Protein AF-0000000066072438 (afdb_homodimer)

GO terms:
  GO:0045187 regulation of circadian sleep/wake cycle, sleep (P, IEP)
  GO:0016019 peptidoglycan immune receptor activity (F, TAS)
  GO:0006955 immune response (P, TAS)

Organism: Rattus norvegicus (NCBI:txid10116)

pLDDT: mean 92.29, std 16.55, range [34.31, 98.94]

InterPro domains:
  IPR002502 N-acetylmuramoyl-L-alanine amidase domain [PF01510] (40-168)
  IPR002502 N-acetylmuramoyl-L-alanine amidase domain [SM00644] (30-168)
  IPR002502 N-acetylmuramoyl-L-alanine amidase domain [cd06583] (41-169)
  IPR006619 Peptidoglycan recognition protein family domain, metazoa/bacteria [SM00701] (19-162)
  IPR015510 Peptidoglycan recognition protein [PTHR11022] (17-181)
  IPR017331 Peptidoglycan recognition protein, PGRP-S [PIRSF037945] (17-182)
  IPR036505 N-acetylmuramoyl-L-alanine amidase/PGRP domain superfamily [G3DSA:3.40.80.10] (15-183)
  IPR036505 N-acetylmuramoyl-L-alanine amidase/PGRP domain superfamily [SSF55846] (18-182)

Structure (mmCIF, N/CA/C/O backbone):
data_AF-0000000066072438-model_v1
#
loop_
_entity.id
_entity.type
_entity.pdbx_description
1 polymer 'Peptidoglycan recognition protein 1'
#
loop_
_atom_site.group_PDB
_atom_site.id
_atom_site.type_symbol
_atom_site.label_atom_id
_atom_site.label_alt_id
_atom_site.label_comp_id
_atom_site.label_asym_id
_atom_site.label_entity_id
_atom_site.label_seq_id
_atom_site.pdbx_PDB_ins_code
_atom_site.Cartn_x
_atom_site.Cartn_y
_atom_site.Cartn_z
_atom_site.occupancy
_atom_site.B_iso_or_equiv
_atom_site.auth_seq_id
_atom_site.auth_comp_id
_atom_site.auth_asym_id
_atom_site.auth_atom_id
_atom_site.pdbx_PDB_model_num
ATOM 1 N N . MET A 1 1 ? 43.219 -11.273 34.25 1 35.25 1 MET A N 1
ATOM 2 C CA . MET A 1 1 ? 42.844 -11.383 32.844 1 35.25 1 MET A CA 1
ATOM 3 C C . MET A 1 1 ? 41.406 -10.875 32.625 1 35.25 1 MET A C 1
ATOM 5 O O . MET A 1 1 ? 40.469 -11.438 33.188 1 35.25 1 MET A O 1
ATOM 9 N N . LEU A 1 2 ? 41.25 -9.5 32.438 1 37.31 2 LEU A N 1
ATOM 10 C CA . LEU A 1 2 ? 40.062 -8.688 32.375 1 37.31 2 LEU A CA 1
ATOM 11 C C . LEU A 1 2 ? 39.25 -9.023 31.109 1 37.31 2 LEU A C 1
ATOM 13 O O . LEU A 1 2 ? 39.75 -8.836 29.984 1 37.31 2 LEU A O 1
ATOM 17 N N . PHE A 1 3 ? 38.469 -10.102 31.141 1 41.16 3 PHE A N 1
ATOM 18 C CA . PHE A 1 3 ? 37.594 -10.531 30.047 1 41.16 3 PHE A CA 1
ATOM 19 C C . PHE A 1 3 ? 36.625 -9.422 29.656 1 41.16 3 PHE A C 1
ATOM 21 O O . PHE A 1 3 ? 35.812 -8.977 30.469 1 41.16 3 PHE A O 1
ATOM 28 N N . ALA A 1 4 ? 37.094 -8.477 28.781 1 39.22 4 ALA A N 1
ATOM 29 C CA . ALA A 1 4 ? 36.219 -7.398 28.266 1 39.22 4 ALA A CA 1
ATOM 30 C C . ALA A 1 4 ? 35.031 -7.957 27.5 1 39.22 4 ALA A C 1
ATOM 32 O O . ALA A 1 4 ? 35.188 -8.672 26.516 1 39.22 4 ALA A O 1
ATOM 33 N N . TRP A 1 5 ? 33.969 -8.336 28.156 1 41.28 5 TRP A N 1
ATOM 34 C CA . TRP A 1 5 ? 32.688 -8.68 27.5 1 41.28 5 TRP A CA 1
ATOM 35 C C . TRP A 1 5 ? 32.25 -7.57 26.562 1 41.28 5 TRP A C 1
ATOM 37 O O . TRP A 1 5 ? 32.031 -6.43 26.969 1 41.28 5 TRP A O 1
ATOM 47 N N . ALA A 1 6 ? 32.812 -7.492 25.344 1 44.34 6 ALA A N 1
ATOM 48 C CA . ALA A 1 6 ? 32.312 -6.445 24.469 1 44.34 6 ALA A CA 1
ATOM 49 C C . ALA A 1 6 ? 30.812 -6.574 24.266 1 44.34 6 ALA A C 1
ATOM 51 O O . ALA A 1 6 ? 30.297 -7.676 24.047 1 44.34 6 ALA A O 1
ATOM 52 N N . PRO A 1 7 ? 30.031 -5.578 24.656 1 42.19 7 PRO A N 1
ATOM 53 C CA . PRO A 1 7 ? 28.594 -5.594 24.406 1 42.19 7 PRO A CA 1
ATOM 54 C C . PRO A 1 7 ? 28.25 -5.879 22.953 1 42.19 7 PRO A C 1
ATOM 56 O O . PRO A 1 7 ? 29.047 -5.582 22.062 1 42.19 7 PRO A O 1
ATOM 59 N N . PHE A 1 8 ? 27.75 -7.098 22.656 1 42.25 8 PHE A N 1
ATOM 60 C CA . PHE A 1 8 ? 27.203 -7.348 21.344 1 42.25 8 PHE A CA 1
ATOM 61 C C . PHE A 1 8 ? 26.344 -6.172 20.875 1 42.25 8 PHE A C 1
ATOM 63 O O . PHE A 1 8 ? 25.453 -5.727 21.594 1 42.25 8 PHE A O 1
ATOM 70 N N . PRO A 1 9 ? 26.859 -5.309 20.047 1 38.06 9 PRO A N 1
ATOM 71 C CA . PRO A 1 9 ? 25.938 -4.27 19.562 1 38.06 9 PRO A CA 1
ATOM 72 C C . PRO A 1 9 ? 24.578 -4.82 19.156 1 38.06 9 PRO A C 1
ATOM 74 O O . PRO A 1 9 ? 24.484 -5.906 18.578 1 38.06 9 PRO A O 1
ATOM 77 N N . ALA A 1 10 ? 23.531 -4.625 19.938 1 35.03 10 ALA A N 1
ATOM 78 C CA . ALA A 1 10 ? 22.156 -4.801 19.484 1 35.03 10 ALA A CA 1
ATOM 79 C C . ALA A 1 10 ? 22 -4.367 18.031 1 35.03 10 ALA A C 1
ATOM 81 O O . ALA A 1 10 ? 22.203 -3.193 17.703 1 35.03 10 ALA A O 1
ATOM 82 N N . LEU A 1 11 ? 22.438 -5.117 17.109 1 35.94 11 LEU A N 1
ATOM 83 C CA . LEU A 1 11 ? 21.984 -4.805 15.766 1 35.94 11 LEU A CA 1
ATOM 84 C C . LEU A 1 11 ? 20.516 -4.391 15.758 1 35.94 11 LEU A C 1
ATOM 86 O O . LEU A 1 11 ? 19.625 -5.234 15.875 1 35.94 11 LEU A O 1
ATOM 90 N N . LEU A 1 12 ? 20.141 -3.473 16.516 1 34.44 12 LEU A N 1
ATOM 91 C CA . LEU A 1 12 ? 18.812 -2.912 16.312 1 34.44 12 LEU A CA 1
ATOM 92 C C . LEU A 1 12 ? 18.5 -2.826 14.82 1 34.44 12 LEU A C 1
ATOM 94 O O . LEU A 1 12 ? 19.078 -2.016 14.102 1 34.44 12 LEU A O 1
ATOM 98 N N . GLY A 1 13 ? 18.469 -3.955 14.18 1 37.28 13 GLY A N 1
ATOM 99 C CA . GLY A 1 13 ? 17.953 -3.895 12.812 1 37.28 13 GLY A CA 1
ATOM 100 C C . GLY A 1 13 ? 16.969 -2.766 12.594 1 37.28 13 GLY A C 1
ATOM 101 O O . GLY A 1 13 ? 16.016 -2.619 13.352 1 37.28 13 GLY A O 1
ATOM 102 N N . LEU A 1 14 ? 17.391 -1.622 12.133 1 37.94 14 LEU A N 1
ATOM 103 C CA . LEU A 1 14 ? 16.516 -0.554 11.656 1 37.94 14 LEU A CA 1
ATOM 104 C C . LEU A 1 14 ? 15.266 -1.127 10.992 1 37.94 14 LEU A C 1
ATOM 106 O O . LEU A 1 14 ? 15.32 -1.562 9.836 1 37.94 14 LEU A O 1
ATOM 110 N N . ALA A 1 15 ? 14.609 -2.047 11.508 1 41.66 15 ALA A N 1
ATOM 111 C CA . ALA A 1 15 ? 13.297 -2.379 10.961 1 41.66 15 ALA A CA 1
ATOM 112 C C . ALA A 1 15 ? 12.68 -1.18 10.25 1 41.66 15 ALA A C 1
ATOM 114 O O . ALA A 1 15 ? 12.523 -0.11 10.844 1 41.66 15 ALA A O 1
ATOM 115 N N . ASP A 1 16 ? 13.07 -0.896 8.953 1 53.56 16 ASP A N 1
ATOM 116 C CA . ASP A 1 16 ? 12.438 0.157 8.164 1 53.56 16 ASP A CA 1
ATOM 117 C C . ASP A 1 16 ? 10.93 0.187 8.406 1 53.56 16 ASP A C 1
ATOM 119 O O . ASP A 1 16 ? 10.234 -0.802 8.156 1 53.56 16 ASP A O 1
ATOM 123 N N . SER A 1 17 ? 10.406 1.107 9.281 1 68.12 17 SER A N 1
ATOM 124 C CA . SER A 1 17 ? 9.094 1.504 9.758 1 68.12 17 SER A CA 1
ATOM 125 C C . SER A 1 17 ? 8.102 1.635 8.609 1 68.12 17 SER A C 1
ATOM 127 O O . SER A 1 17 ? 8.5 1.724 7.445 1 68.12 17 SER A O 1
ATOM 129 N N . CYS A 1 18 ? 6.801 1.514 8.562 1 86.19 18 CYS A N 1
ATOM 130 C CA . CYS A 1 18 ? 5.629 1.603 7.699 1 86.19 18 CYS A CA 1
ATOM 131 C C . CYS A 1 18 ? 6.035 1.7 6.234 1 86.19 18 CYS A C 1
ATOM 133 O O . CYS A 1 18 ? 5.738 2.693 5.57 1 86.19 18 CYS A O 1
ATOM 135 N N . CYS A 1 19 ? 6.711 0.613 5.68 1 84.75 19 CYS A N 1
ATOM 136 C CA . CYS A 1 19 ? 7.418 0.596 4.406 1 84.75 19 CYS A CA 1
ATOM 137 C C . CYS A 1 19 ? 6.461 0.837 3.246 1 84.75 19 CYS A C 1
ATOM 139 O O . CYS A 1 19 ? 6.895 1.117 2.127 1 84.75 19 CYS A O 1
ATOM 141 N N . PHE A 1 20 ? 5.168 0.854 3.562 1 89.62 20 PHE A N 1
ATOM 142 C CA . PHE A 1 20 ? 4.203 1.002 2.48 1 89.62 20 PHE A CA 1
ATOM 143 C C . PHE A 1 20 ? 3.922 2.475 2.201 1 89.62 20 PHE A C 1
ATOM 145 O O . PHE A 1 20 ? 3.264 2.811 1.214 1 89.62 20 PHE A O 1
ATOM 152 N N . VAL A 1 21 ? 4.449 3.344 3.027 1 95.69 21 VAL A N 1
ATOM 153 C CA . VAL A 1 21 ? 4.289 4.777 2.818 1 95.69 21 VAL A CA 1
ATOM 154 C C . VAL A 1 21 ? 5.125 5.223 1.621 1 95.69 21 VAL A C 1
ATOM 156 O O . VAL A 1 21 ? 6.297 4.867 1.51 1 95.69 21 VAL A O 1
ATOM 159 N N . VAL A 1 22 ? 4.5 5.934 0.725 1 97.25 22 VAL A N 1
ATOM 160 C CA . VAL A 1 22 ? 5.223 6.477 -0.422 1 97.25 22 VAL A CA 1
ATOM 161 C C . VAL A 1 22 ? 6.188 7.562 0.04 1 97.25 22 VAL A C 1
ATOM 163 O O . VAL A 1 22 ? 5.762 8.602 0.545 1 97.25 22 VAL A O 1
ATOM 166 N N . PRO A 1 23 ? 7.434 7.336 -0.148 1 96.31 23 PRO A N 1
ATOM 167 C CA . PRO A 1 23 ? 8.398 8.32 0.342 1 96.31 23 PRO A CA 1
ATOM 168 C C . PRO A 1 23 ? 8.359 9.625 -0.451 1 96.31 23 PRO A C 1
ATOM 170 O O . PRO A 1 23 ? 7.934 9.641 -1.608 1 96.31 23 PRO A O 1
ATOM 173 N N . ARG A 1 24 ? 8.844 10.656 0.125 1 98.12 24 ARG A N 1
ATOM 174 C CA . ARG A 1 24 ? 8.844 12 -0.441 1 98.12 24 ARG A CA 1
ATOM 175 C C . ARG A 1 24 ? 9.57 12.031 -1.78 1 98.12 24 ARG A C 1
ATOM 177 O O . ARG A 1 24 ? 9.164 12.742 -2.701 1 98.12 24 ARG A O 1
ATOM 184 N N . SER A 1 25 ? 10.641 11.242 -1.88 1 96.94 25 SER A N 1
ATOM 185 C CA . SER A 1 25 ? 11.422 11.211 -3.113 1 96.94 25 SER A CA 1
ATOM 186 C C . SER A 1 25 ? 10.602 10.664 -4.273 1 96.94 25 SER A C 1
ATOM 188 O O . SER A 1 25 ? 10.75 11.109 -5.414 1 96.94 25 SER A O 1
ATOM 190 N N . GLU A 1 26 ? 9.688 9.789 -3.992 1 95.94 26 GLU A N 1
ATOM 191 C CA . GLU A 1 26 ? 8.938 9.109 -5.051 1 95.94 26 GLU A CA 1
ATOM 192 C C . GLU A 1 26 ? 7.828 10.008 -5.598 1 95.94 26 GLU A C 1
ATOM 194 O O . GLU A 1 26 ? 7.461 9.898 -6.77 1 95.94 26 GLU A O 1
ATOM 199 N N . TRP A 1 27 ? 7.281 10.859 -4.766 1 97.94 27 TRP A N 1
ATOM 200 C CA . TRP A 1 27 ? 6.262 11.75 -5.312 1 97.94 27 TRP A CA 1
ATOM 201 C C . TRP A 1 27 ? 6.852 13.125 -5.621 1 97.94 27 TRP A C 1
ATOM 203 O O . TRP A 1 27 ? 6.113 14.07 -5.914 1 97.94 27 TRP A O 1
ATOM 213 N N . LYS A 1 28 ? 8.211 13.156 -5.531 1 98.06 28 LYS A N 1
ATOM 214 C CA . LYS A 1 28 ? 8.977 14.32 -5.965 1 98.06 28 LYS A CA 1
ATOM 215 C C . LYS A 1 28 ? 8.617 15.547 -5.141 1 98.06 28 LYS A C 1
ATOM 217 O O . LYS A 1 28 ? 8.398 16.625 -5.691 1 98.06 28 LYS A O 1
ATOM 222 N N . ALA A 1 29 ? 8.531 15.344 -3.902 1 98.75 29 ALA A N 1
ATOM 223 C CA . ALA A 1 29 ? 8.289 16.453 -2.986 1 98.75 29 ALA A CA 1
ATOM 224 C C . ALA A 1 29 ? 9.438 17.453 -3.031 1 98.75 29 ALA A C 1
ATOM 226 O O . ALA A 1 29 ? 10.594 17.078 -3.229 1 98.75 29 ALA A O 1
ATOM 227 N N . LEU A 1 30 ? 9.109 18.75 -2.809 1 98.44 30 LEU A N 1
ATOM 228 C CA . LEU A 1 30 ? 10.133 19.75 -2.561 1 98.44 30 LEU A CA 1
ATOM 229 C C . LEU A 1 30 ? 10.836 19.5 -1.23 1 98.44 30 LEU A C 1
ATOM 231 O O . LEU A 1 30 ? 10.242 18.938 -0.307 1 98.44 30 LEU A O 1
ATOM 235 N N . PRO A 1 31 ? 12.109 19.891 -1.166 1 97.88 31 PRO A N 1
ATOM 236 C CA . PRO A 1 31 ? 12.773 19.766 0.131 1 97.88 31 PRO A CA 1
ATOM 237 C C . PRO A 1 31 ? 12.047 20.516 1.245 1 97.88 31 PRO A C 1
ATOM 239 O O . PRO A 1 31 ? 11.539 21.609 1.023 1 97.88 31 PRO A O 1
ATOM 242 N N . SER A 1 32 ? 12.039 19.875 2.357 1 98.38 32 SER A N 1
ATOM 243 C CA . SER A 1 32 ? 11.383 20.5 3.51 1 98.38 32 SER A CA 1
ATOM 244 C C . SER A 1 32 ? 12.305 21.5 4.191 1 98.38 32 SER A C 1
ATOM 246 O O . SER A 1 32 ? 13.508 21.297 4.285 1 98.38 32 SER A O 1
ATOM 248 N N . GLU A 1 33 ? 11.703 22.531 4.754 1 98.12 33 GLU A N 1
ATOM 249 C CA . GLU A 1 33 ? 12.422 23.5 5.574 1 98.12 33 GLU A CA 1
ATOM 250 C C . GLU A 1 33 ? 11.984 23.422 7.035 1 98.12 33 GLU A C 1
ATOM 252 O O . GLU A 1 33 ? 12.359 24.266 7.848 1 98.12 33 GLU A O 1
ATOM 257 N N . CYS A 1 34 ? 11.141 22.453 7.262 1 98.06 34 CYS A N 1
ATOM 258 C CA . CYS A 1 34 ? 10.656 22.266 8.625 1 98.06 34 CYS A CA 1
ATOM 259 C C . CYS A 1 34 ? 11.688 21.516 9.461 1 98.06 34 CYS A C 1
ATOM 261 O O . CYS A 1 34 ? 12.32 20.562 8.984 1 98.06 34 CYS A O 1
ATOM 263 N N . SER A 1 35 ? 11.828 21.906 10.773 1 96.38 35 SER A N 1
ATOM 264 C CA . SER A 1 35 ? 12.875 21.266 11.57 1 96.38 35 SER A CA 1
ATOM 265 C C . SER A 1 35 ? 12.375 20.953 12.977 1 96.38 35 SER A C 1
ATOM 267 O O . SER A 1 35 ? 13.039 20.234 13.734 1 96.38 35 SER A O 1
ATOM 269 N N . LYS A 1 36 ? 11.242 21.469 13.336 1 97.56 36 LYS A N 1
ATOM 270 C CA . LYS A 1 36 ? 10.773 21.219 14.695 1 97.56 36 LYS A CA 1
ATOM 271 C C . LYS A 1 36 ? 10.328 19.766 14.875 1 97.56 36 LYS A C 1
ATOM 273 O O . LYS A 1 36 ? 9.477 19.281 14.133 1 97.56 36 LYS A O 1
ATOM 278 N N . GLY A 1 37 ? 10.867 19.094 15.82 1 97.69 37 GLY A N 1
ATOM 279 C CA . GLY A 1 37 ? 10.578 17.688 16.047 1 97.69 37 GLY A CA 1
ATOM 280 C C . GLY A 1 37 ? 9.242 17.469 16.734 1 97.69 37 GLY A C 1
ATOM 281 O O . GLY A 1 37 ? 8.656 18.391 17.297 1 97.69 37 GLY A O 1
ATOM 282 N N . LEU A 1 38 ? 8.773 16.297 16.625 1 97.56 38 LEU A N 1
ATOM 283 C CA . LEU A 1 38 ? 7.605 15.781 17.328 1 97.56 38 LEU A CA 1
ATOM 284 C C . LEU A 1 38 ? 7.996 14.664 18.297 1 97.56 38 LEU A C 1
ATOM 286 O O . LEU A 1 38 ? 8.578 13.664 17.891 1 97.56 38 LEU A O 1
ATOM 290 N N . LYS A 1 39 ? 7.77 14.875 19.562 1 95.69 39 LYS A N 1
ATOM 291 C CA . LYS A 1 39 ? 8.117 13.852 20.547 1 95.69 39 LYS A CA 1
ATOM 292 C C . LYS A 1 39 ? 7.199 12.641 20.422 1 95.69 39 LYS A C 1
ATOM 294 O O . LYS A 1 39 ? 5.977 12.781 20.391 1 95.69 39 LYS A O 1
ATOM 299 N N . LYS A 1 40 ? 7.68 11.477 20.391 1 94.19 40 LYS A N 1
ATOM 300 C CA . LYS A 1 40 ? 6.941 10.227 20.25 1 94.19 40 LYS A CA 1
ATOM 301 C C . LYS A 1 40 ? 7.062 9.367 21.5 1 94.19 40 LYS A C 1
ATOM 303 O O . LYS A 1 40 ? 8.039 9.469 22.25 1 94.19 40 LYS A O 1
ATOM 308 N N . PRO A 1 41 ? 6.18 8.523 21.75 1 97.56 41 PRO A N 1
ATOM 309 C CA . PRO A 1 41 ? 4.969 8.312 20.953 1 97.56 41 PRO A CA 1
ATOM 310 C C . PRO A 1 41 ? 3.898 9.367 21.219 1 97.56 41 PRO A C 1
ATOM 312 O O . PRO A 1 41 ? 3.744 9.82 22.359 1 97.56 41 PRO A O 1
ATOM 315 N N . VAL A 1 42 ? 3.156 9.711 20.203 1 97.81 42 VAL A N 1
ATOM 316 C CA . VAL A 1 42 ? 2.094 10.695 20.375 1 97.81 42 VAL A CA 1
ATOM 317 C C . VAL A 1 42 ? 0.786 9.984 20.719 1 97.81 42 VAL A C 1
ATOM 319 O O . VAL A 1 42 ? 0.619 8.797 20.422 1 97.81 42 VAL A O 1
ATOM 322 N N . ARG A 1 43 ? -0.122 10.734 21.219 1 97.31 43 ARG A N 1
ATOM 323 C CA . ARG A 1 43 ? -1.391 10.172 21.656 1 97.31 43 ARG A CA 1
ATOM 324 C C . ARG A 1 43 ? -2.502 10.453 20.656 1 97.31 43 ARG A C 1
ATOM 326 O O . ARG A 1 43 ? -3.471 9.703 20.562 1 97.31 43 ARG A O 1
ATOM 333 N N . TYR A 1 44 ? -2.373 11.477 19.906 1 98.62 44 TYR A N 1
ATOM 334 C CA . TYR A 1 44 ? -3.518 11.93 19.125 1 98.62 44 TYR A CA 1
ATOM 335 C C . TYR A 1 44 ? -3.211 11.875 17.641 1 98.62 44 TYR A C 1
ATOM 337 O O . TYR A 1 44 ? -2.08 12.133 17.219 1 98.62 44 TYR A O 1
ATOM 345 N N . VAL A 1 45 ? -4.195 11.531 16.906 1 98.88 45 VAL A N 1
ATOM 346 C CA . VAL A 1 45 ? -4.227 11.617 15.453 1 98.88 45 VAL A CA 1
ATOM 347 C C . VAL A 1 45 ? -5.387 12.508 15.016 1 98.88 45 VAL A C 1
ATOM 349 O O . VAL A 1 45 ? -6.527 12.312 15.445 1 98.88 45 VAL A O 1
ATOM 352 N N . VAL A 1 46 ? -5.098 13.477 14.234 1 98.88 46 VAL A N 1
ATOM 353 C CA . VAL A 1 46 ? -6.152 14.344 13.727 1 98.88 46 VAL A CA 1
ATOM 354 C C . VAL A 1 46 ? -6.367 14.078 12.234 1 98.88 46 VAL A C 1
ATOM 356 O O . VAL A 1 46 ? -5.438 14.195 11.438 1 98.88 46 VAL A O 1
ATOM 359 N N . ILE A 1 47 ? -7.586 13.688 11.906 1 98.94 47 ILE A N 1
ATOM 360 C CA . ILE A 1 47 ? -7.965 13.391 10.523 1 98.94 47 ILE A CA 1
ATOM 361 C C . ILE A 1 47 ? -8.609 14.625 9.891 1 98.94 47 ILE A C 1
ATOM 363 O O . ILE A 1 47 ? -9.547 15.195 10.453 1 98.94 47 ILE A O 1
ATOM 367 N N . SER A 1 48 ? -8.148 15.055 8.75 1 98.88 48 SER A N 1
ATOM 368 C CA . SER A 1 48 ? -8.688 16.172 7.992 1 98.88 48 SER A CA 1
ATOM 369 C C . SER A 1 48 ? -8.859 15.812 6.52 1 98.88 48 SER A C 1
ATOM 371 O O . SER A 1 48 ? -8.602 14.672 6.121 1 98.88 48 SER A O 1
ATOM 373 N N . HIS A 1 49 ? -9.477 16.703 5.719 1 98.88 49 HIS A N 1
ATOM 374 C CA . HIS A 1 49 ? -9.445 16.641 4.262 1 98.88 49 HIS A CA 1
ATOM 375 C C . HIS A 1 49 ? -8.906 17.922 3.666 1 98.88 49 HIS A C 1
ATOM 377 O O . HIS A 1 49 ? -8.906 18.969 4.324 1 98.88 49 HIS A O 1
ATOM 383 N N . THR A 1 50 ? -8.414 17.891 2.498 1 98.38 50 THR A N 1
ATOM 384 C CA . THR A 1 50 ? -7.832 19.078 1.878 1 98.38 50 THR A CA 1
ATOM 385 C C . THR A 1 50 ? -8.922 19.984 1.325 1 98.38 50 THR A C 1
ATOM 387 O O . THR A 1 50 ? -8.664 21.141 0.994 1 98.38 50 THR A O 1
ATOM 390 N N . ALA A 1 51 ? -10.102 19.422 1.174 1 96.94 51 ALA A N 1
ATOM 391 C CA . ALA A 1 51 ? -11.25 20.141 0.64 1 96.94 51 ALA A CA 1
ATOM 392 C C . ALA A 1 51 ? -10.984 20.625 -0.784 1 96.94 51 ALA A C 1
ATOM 394 O O . ALA A 1 51 ? -11.469 21.688 -1.188 1 96.94 51 ALA A O 1
ATOM 395 N N . GLY A 1 52 ? -10.102 20 -1.509 1 95.56 52 GLY A N 1
ATOM 396 C CA . GLY A 1 52 ? -9.797 20.219 -2.914 1 95.56 52 GLY A CA 1
ATOM 397 C C . GLY A 1 52 ? -10.086 19.016 -3.785 1 95.56 52 GLY A C 1
ATOM 398 O O . GLY A 1 52 ? -10.992 18.234 -3.49 1 95.56 52 GLY A O 1
ATOM 399 N N . SER A 1 53 ? -9.359 18.906 -4.879 1 96.19 53 SER A N 1
ATOM 400 C CA . SER A 1 53 ? -9.539 17.797 -5.809 1 96.19 53 SER A CA 1
ATOM 401 C C . SER A 1 53 ? -9.109 16.484 -5.184 1 96.19 53 SER A C 1
ATOM 403 O O . SER A 1 53 ? -8.109 16.422 -4.465 1 96.19 53 SER A O 1
ATOM 405 N N . PHE A 1 54 ? -9.938 15.469 -5.465 1 97.38 54 PHE A N 1
ATOM 406 C CA . PHE A 1 54 ? -9.477 14.133 -5.113 1 97.38 54 PHE A CA 1
ATOM 407 C C . PHE A 1 54 ? -8.602 13.555 -6.215 1 97.38 54 PHE A C 1
ATOM 409 O O . PHE A 1 54 ? -8.445 14.164 -7.277 1 97.38 54 PHE A O 1
ATOM 416 N N . CYS A 1 55 ? -7.941 12.5 -5.934 1 98.62 55 CYS A N 1
ATOM 417 C CA . CYS A 1 55 ? -7.109 11.75 -6.863 1 98.62 55 CYS A CA 1
ATOM 418 C C . CYS A 1 55 ? -7.363 10.25 -6.727 1 98.62 55 CYS A C 1
ATOM 420 O O . CYS A 1 55 ? -7.703 9.773 -5.645 1 98.62 55 CYS A O 1
ATOM 422 N N . SER A 1 56 ? -7.207 9.531 -7.848 1 97.94 56 SER A N 1
ATOM 423 C CA . SER A 1 56 ? -7.664 8.141 -7.789 1 97.94 56 SER A CA 1
ATOM 424 C C . SER A 1 56 ? -6.652 7.199 -8.438 1 97.94 56 SER A C 1
ATOM 426 O O . SER A 1 56 ? -6.938 6.02 -8.641 1 97.94 56 SER A O 1
ATOM 428 N N . SER A 1 57 ? -5.504 7.688 -8.836 1 98.31 57 SER A N 1
ATOM 429 C CA . SER A 1 57 ? -4.375 6.906 -9.328 1 98.31 57 SER A CA 1
ATOM 430 C C . SER A 1 57 ? -3.059 7.406 -8.75 1 98.31 57 SER A C 1
ATOM 432 O O . SER A 1 57 ? -2.945 8.578 -8.367 1 98.31 57 SER A O 1
ATOM 434 N N . PRO A 1 58 ? -2.076 6.523 -8.75 1 98.38 58 PRO A N 1
ATOM 435 C CA . PRO A 1 58 ? -0.8 6.988 -8.195 1 98.38 58 PRO A CA 1
ATOM 436 C C . PRO A 1 58 ? -0.28 8.242 -8.898 1 98.38 58 PRO A C 1
ATOM 438 O O . PRO A 1 58 ? 0.146 9.195 -8.242 1 98.38 58 PRO A O 1
ATOM 441 N N . ASP A 1 59 ? -0.374 8.281 -10.203 1 98 59 ASP A N 1
ATOM 442 C CA . ASP A 1 59 ? 0.106 9.453 -10.93 1 98 59 ASP A CA 1
ATOM 443 C C . ASP A 1 59 ? -0.664 10.711 -10.516 1 98 59 ASP A C 1
ATOM 445 O O . ASP A 1 59 ? -0.064 11.75 -10.234 1 98 59 ASP A O 1
ATOM 449 N N . SER A 1 60 ? -1.995 10.633 -10.461 1 98.62 60 SER A N 1
ATOM 450 C CA . SER A 1 60 ? -2.799 11.805 -10.125 1 98.62 60 SER A CA 1
ATOM 451 C C . SER A 1 60 ? -2.623 12.195 -8.656 1 98.62 60 SER A C 1
ATOM 453 O O . SER A 1 60 ? -2.662 13.375 -8.312 1 98.62 60 SER A O 1
ATOM 455 N N . CYS A 1 61 ? -2.398 11.211 -7.82 1 98.81 61 CYS A N 1
ATOM 456 C CA . CYS A 1 61 ? -2.279 11.5 -6.395 1 98.81 61 CYS A CA 1
ATOM 457 C C . CYS A 1 61 ? -0.909 12.078 -6.07 1 98.81 61 CYS A C 1
ATOM 459 O O . CYS A 1 61 ? -0.786 12.945 -5.199 1 98.81 61 CYS A O 1
ATOM 461 N N . GLU A 1 62 ? 0.111 11.57 -6.742 1 98.69 62 GLU A N 1
ATOM 462 C CA . GLU A 1 62 ? 1.417 12.211 -6.613 1 98.69 62 GLU A CA 1
ATOM 463 C C . GLU A 1 62 ? 1.358 13.68 -7.035 1 98.69 62 GLU A C 1
ATOM 465 O O . GLU A 1 62 ? 1.901 14.547 -6.352 1 98.69 62 GLU A O 1
ATOM 470 N N . GLN A 1 63 ? 0.721 13.914 -8.125 1 98.69 63 GLN A N 1
ATOM 471 C CA . GLN A 1 63 ? 0.558 15.289 -8.594 1 98.69 63 GLN A CA 1
ATOM 472 C C . GLN A 1 63 ? -0.223 16.125 -7.582 1 98.69 63 GLN A C 1
ATOM 474 O O . GLN A 1 63 ? 0.122 17.281 -7.324 1 98.69 63 GLN A O 1
ATOM 479 N N . GLN A 1 64 ? -1.272 15.539 -7.043 1 98.81 64 GLN A N 1
ATOM 480 C CA . GLN A 1 64 ? -2.082 16.281 -6.078 1 98.81 64 GLN A CA 1
ATOM 481 C C . GLN A 1 64 ? -1.281 16.594 -4.82 1 98.81 64 GLN A C 1
ATOM 483 O O . GLN A 1 64 ? -1.411 17.688 -4.254 1 98.81 64 GLN A O 1
ATOM 488 N N . ALA A 1 65 ? -0.493 15.664 -4.344 1 98.81 65 ALA A N 1
ATOM 489 C CA . ALA A 1 65 ? 0.387 15.922 -3.207 1 98.81 65 ALA A CA 1
ATOM 490 C C . ALA A 1 65 ? 1.336 17.078 -3.498 1 98.81 65 ALA A C 1
ATOM 492 O O . ALA A 1 65 ? 1.528 17.953 -2.654 1 98.81 65 ALA A O 1
ATOM 493 N N . ARG A 1 66 ? 1.872 17.109 -4.707 1 98.75 66 ARG A N 1
ATOM 494 C CA . ARG A 1 66 ? 2.738 18.203 -5.113 1 98.75 66 ARG A CA 1
ATOM 495 C C . ARG A 1 66 ? 1.975 19.531 -5.137 1 98.75 66 ARG A C 1
ATOM 497 O O . ARG A 1 66 ? 2.498 20.562 -4.723 1 98.75 66 ARG A O 1
ATOM 504 N N . ASN A 1 67 ? 0.752 19.469 -5.652 1 98.69 67 ASN A N 1
ATOM 505 C CA . ASN A 1 67 ? -0.072 20.672 -5.691 1 98.69 67 ASN A CA 1
ATOM 506 C C . ASN A 1 67 ? -0.306 21.234 -4.293 1 98.69 67 ASN A C 1
ATOM 508 O O . ASN A 1 67 ? -0.198 22.438 -4.082 1 98.69 67 ASN A O 1
ATOM 512 N N . VAL A 1 68 ? -0.63 20.391 -3.367 1 98.56 68 VAL A N 1
ATOM 513 C CA . VAL A 1 68 ? -0.881 20.797 -1.991 1 98.56 68 VAL A CA 1
ATOM 514 C C . VAL A 1 68 ? 0.381 21.422 -1.401 1 98.56 68 VAL A C 1
ATOM 516 O O . VAL A 1 68 ? 0.326 22.5 -0.801 1 98.56 68 VAL A O 1
ATOM 519 N N . GLN A 1 69 ? 1.518 20.766 -1.581 1 98.69 69 GLN A N 1
ATOM 520 C CA . GLN A 1 69 ? 2.777 21.281 -1.048 1 98.69 69 GLN A CA 1
ATOM 521 C C . GLN A 1 69 ? 3.127 22.641 -1.655 1 98.69 69 GLN A C 1
ATOM 523 O O . GLN A 1 69 ? 3.48 23.578 -0.935 1 98.69 69 GLN A O 1
ATOM 528 N N . LEU A 1 70 ? 3.041 22.688 -2.949 1 98.31 70 LEU A N 1
ATOM 529 C CA . LEU A 1 70 ? 3.389 23.906 -3.654 1 98.31 70 LEU A CA 1
ATOM 530 C C . LEU A 1 70 ? 2.535 25.078 -3.17 1 98.31 70 LEU A C 1
ATOM 532 O O . LEU A 1 70 ? 3.051 26.172 -2.916 1 98.31 70 LEU A O 1
ATOM 536 N N . TYR A 1 71 ? 1.285 24.906 -3.051 1 98.25 71 TYR A N 1
ATOM 537 C CA . TYR A 1 71 ? 0.385 25.938 -2.574 1 98.25 71 TYR A CA 1
ATOM 538 C C . TYR A 1 71 ? 0.767 26.391 -1.171 1 98.25 71 TYR A C 1
ATOM 540 O O . TYR A 1 71 ? 0.884 27.594 -0.907 1 98.25 71 TYR A O 1
ATOM 548 N N . GLN A 1 72 ? 1.035 25.453 -0.282 1 98.12 72 GLN A N 1
ATOM 549 C CA . GLN A 1 72 ? 1.295 25.781 1.118 1 98.12 72 GLN A CA 1
ATOM 550 C C . GLN A 1 72 ? 2.672 26.406 1.293 1 98.12 72 GLN A C 1
ATOM 552 O O . GLN A 1 72 ? 2.848 27.312 2.119 1 98.12 72 GLN A O 1
ATOM 557 N N . MET A 1 73 ? 3.641 25.984 0.486 1 98.31 73 MET A N 1
ATOM 558 C CA . MET A 1 73 ? 4.984 26.547 0.605 1 98.31 73 MET A CA 1
ATOM 559 C C . MET A 1 73 ? 5.094 27.875 -0.156 1 98.31 73 MET A C 1
ATOM 561 O O . MET A 1 73 ? 5.543 28.875 0.396 1 98.31 73 MET A O 1
ATOM 565 N N . LYS A 1 74 ? 4.617 27.906 -1.37 1 97.75 74 LYS A N 1
ATOM 566 C CA . LYS A 1 74 ? 4.883 29.031 -2.252 1 97.75 74 LYS A CA 1
ATOM 567 C C . LYS A 1 74 ? 3.811 30.109 -2.1 1 97.75 74 LYS A C 1
ATOM 569 O O . LYS A 1 74 ? 4.102 31.312 -2.203 1 97.75 74 LYS A O 1
ATOM 574 N N . GLN A 1 75 ? 2.615 29.703 -1.857 1 97.31 75 GLN A N 1
ATOM 575 C CA . GLN A 1 75 ? 1.549 30.703 -1.745 1 97.31 75 GLN A CA 1
ATOM 576 C C . GLN A 1 75 ? 1.346 31.125 -0.294 1 97.31 75 GLN A C 1
ATOM 578 O O . GLN A 1 75 ? 1.129 32.312 -0.012 1 97.31 75 GLN A O 1
ATOM 583 N N . LEU A 1 76 ? 1.456 30.203 0.651 1 97.12 76 LEU A N 1
ATOM 584 C CA . LEU A 1 76 ? 1.18 30.516 2.045 1 97.12 76 LEU A CA 1
ATOM 585 C C . LEU A 1 76 ? 2.473 30.781 2.811 1 97.12 76 LEU A C 1
ATOM 587 O O . LEU A 1 76 ? 2.443 31.25 3.949 1 97.12 76 LEU A O 1
ATOM 591 N N . GLY A 1 77 ? 3.619 30.375 2.238 1 97.5 77 GLY A N 1
ATOM 592 C CA . GLY A 1 77 ? 4.91 30.641 2.854 1 97.5 77 GLY A CA 1
ATOM 593 C C . GLY A 1 77 ? 5.254 29.672 3.969 1 97.5 77 GLY A C 1
ATOM 594 O O . GLY A 1 77 ? 6.059 29.984 4.848 1 97.5 77 GLY A O 1
ATOM 595 N N . TRP A 1 78 ? 4.609 28.531 4.012 1 97.75 78 TRP A N 1
ATOM 596 C CA . TRP A 1 78 ? 4.895 27.531 5.039 1 97.75 78 TRP A CA 1
ATOM 597 C C . TRP A 1 78 ? 6.188 26.781 4.727 1 97.75 78 TRP A C 1
ATOM 599 O O . TRP A 1 78 ? 6.688 26.828 3.6 1 97.75 78 TRP A O 1
ATOM 609 N N . CYS A 1 79 ? 6.77 26.156 5.699 1 98.31 79 CYS A N 1
ATOM 610 C CA . CYS A 1 79 ? 8.078 25.531 5.547 1 98.31 79 CYS A CA 1
ATOM 611 C C . CYS A 1 79 ? 7.957 24.203 4.801 1 98.31 79 CYS A C 1
ATOM 613 O O . CYS A 1 79 ? 8.961 23.641 4.371 1 98.31 79 CYS A O 1
ATOM 615 N N . ASP A 1 80 ? 6.699 23.672 4.625 1 98.69 80 ASP A N 1
ATOM 616 C CA . ASP A 1 80 ? 6.398 22.438 3.893 1 98.69 80 ASP A CA 1
ATOM 617 C C . ASP A 1 80 ? 4.898 22.156 3.879 1 98.69 80 ASP A C 1
ATOM 619 O O . ASP A 1 80 ? 4.105 22.984 4.359 1 98.69 80 ASP A O 1
ATOM 623 N N . VAL A 1 81 ? 4.512 21.062 3.264 1 98.69 81 VAL A N 1
ATOM 624 C CA . VAL A 1 81 ? 3.143 20.578 3.441 1 98.69 81 VAL A CA 1
ATOM 625 C C . VAL A 1 81 ? 2.83 20.453 4.93 1 98.69 81 VAL A C 1
ATOM 627 O O . VAL A 1 81 ? 3.68 20.031 5.719 1 98.69 81 VAL A O 1
ATOM 630 N N . ALA A 1 82 ? 1.676 20.797 5.324 1 98.56 82 ALA A N 1
ATOM 631 C CA . ALA A 1 82 ? 1.331 21 6.73 1 98.56 82 ALA A CA 1
ATOM 632 C C . ALA A 1 82 ? 1.091 19.656 7.426 1 98.56 82 ALA A C 1
ATOM 634 O O . ALA A 1 82 ? 1.109 19.578 8.656 1 98.56 82 ALA A O 1
ATOM 635 N N . TYR A 1 83 ? 0.869 18.641 6.699 1 98.81 83 TYR A N 1
ATOM 636 C CA . TYR A 1 83 ? 0.393 17.359 7.234 1 98.81 83 TYR A CA 1
ATOM 637 C C . TYR A 1 83 ? 1.543 16.375 7.398 1 98.81 83 TYR A C 1
ATOM 639 O O . TYR A 1 83 ? 2.545 16.453 6.688 1 98.81 83 TYR A O 1
ATOM 647 N N . ASN A 1 84 ? 1.401 15.523 8.281 1 98.81 84 ASN A N 1
ATOM 648 C CA . ASN A 1 84 ? 2.357 14.438 8.438 1 98.81 84 ASN A CA 1
ATOM 649 C C . ASN A 1 84 ? 2.207 13.398 7.332 1 98.81 84 ASN A C 1
ATOM 651 O O . ASN A 1 84 ? 3.203 12.883 6.816 1 98.81 84 ASN A O 1
ATOM 655 N N . PHE A 1 85 ? 0.963 13.125 7.008 1 98.88 85 PHE A N 1
ATOM 656 C CA . PHE A 1 85 ? 0.675 12.164 5.949 1 98.88 85 PHE A CA 1
ATOM 657 C C . PHE A 1 85 ? -0.525 12.609 5.121 1 98.88 85 PHE A C 1
ATOM 659 O O . PHE A 1 85 ? -1.438 13.25 5.645 1 98.88 85 PHE A O 1
ATOM 666 N N . LEU A 1 86 ? -0.493 12.266 3.84 1 98.94 86 LEU A N 1
ATOM 667 C CA . LEU A 1 86 ? -1.591 12.508 2.908 1 98.94 86 LEU A CA 1
ATOM 668 C C . LEU A 1 86 ? -2.117 11.188 2.342 1 98.94 86 LEU A C 1
ATOM 670 O O . LEU A 1 86 ? -1.335 10.305 1.996 1 98.94 86 LEU A O 1
ATOM 674 N N . ILE A 1 87 ? -3.408 11.102 2.293 1 98.88 87 ILE A N 1
ATOM 675 C CA . ILE A 1 87 ? -4.035 9.883 1.798 1 98.88 87 ILE A CA 1
ATOM 676 C C . ILE A 1 87 ? -4.754 10.164 0.482 1 98.88 87 ILE A C 1
ATOM 678 O O . ILE A 1 87 ? -5.562 11.094 0.399 1 98.88 87 ILE A O 1
ATOM 682 N N . GLY A 1 88 ? -4.453 9.359 -0.532 1 98.75 88 GLY A N 1
ATOM 683 C CA . GLY A 1 88 ? -5.168 9.43 -1.797 1 98.75 88 GLY A CA 1
ATOM 684 C C . GLY A 1 88 ? -6.203 8.328 -1.958 1 98.75 88 GLY A C 1
ATOM 685 O O . GLY A 1 88 ? -6.133 7.297 -1.289 1 98.75 88 GLY A O 1
ATOM 686 N N . GLU A 1 89 ? -7.125 8.57 -2.896 1 98.5 89 GLU A N 1
ATOM 687 C CA . GLU A 1 89 ? -8.109 7.531 -3.166 1 98.5 89 GLU A CA 1
ATOM 688 C C . GLU A 1 89 ? -7.523 6.43 -4.043 1 98.5 89 GLU A C 1
ATOM 690 O O . GLU A 1 89 ? -8.203 5.445 -4.352 1 98.5 89 GLU A O 1
ATOM 695 N N . ASP A 1 90 ? -6.285 6.586 -4.406 1 98.38 90 ASP A N 1
ATOM 696 C CA . ASP A 1 90 ? -5.559 5.469 -4.996 1 98.38 90 ASP A CA 1
ATOM 697 C C . ASP A 1 90 ? -5.199 4.426 -3.941 1 98.38 90 ASP A C 1
ATOM 699 O O . ASP A 1 90 ? -4.711 3.342 -4.27 1 98.38 90 ASP A O 1
ATOM 703 N N . GLY A 1 91 ? -5.398 4.746 -2.707 1 97.88 91 GLY A N 1
ATOM 704 C CA . GLY A 1 91 ? -5.176 3.793 -1.634 1 97.88 91 GLY A CA 1
ATOM 705 C C . GLY A 1 91 ? -3.768 3.844 -1.071 1 97.88 91 GLY A C 1
ATOM 706 O O . GLY A 1 91 ? -3.352 2.943 -0.338 1 97.88 91 GLY A O 1
ATOM 707 N N . HIS A 1 92 ? -3.01 4.883 -1.419 1 98.44 92 HIS A N 1
ATOM 708 C CA . HIS A 1 92 ? -1.655 5.023 -0.896 1 98.44 92 HIS A CA 1
ATOM 709 C C . HIS A 1 92 ? -1.585 6.125 0.156 1 98.44 92 HIS A C 1
ATOM 711 O O . HIS A 1 92 ? -2.457 6.996 0.21 1 98.44 92 HIS A O 1
ATOM 717 N N . VAL A 1 93 ? -0.625 6.02 1.004 1 98.5 93 VAL A N 1
ATOM 718 C CA . VAL A 1 93 ? -0.235 7.047 1.965 1 98.5 93 VAL A CA 1
ATOM 719 C C . VAL A 1 93 ? 1.006 7.781 1.461 1 98.5 93 VAL A C 1
ATOM 721 O O . VAL A 1 93 ? 2.023 7.156 1.155 1 98.5 93 VAL A O 1
ATOM 724 N N . TYR A 1 94 ? 0.941 9.039 1.397 1 98.75 94 TYR A N 1
ATOM 725 C CA . TYR A 1 94 ? 2.068 9.867 0.975 1 98.75 94 TYR A CA 1
ATOM 726 C C . TYR A 1 94 ? 2.701 10.578 2.166 1 98.75 94 TYR A C 1
ATOM 728 O O . TYR A 1 94 ? 2.004 11.234 2.945 1 98.75 94 TYR A O 1
ATOM 736 N N . GLU A 1 95 ? 3.979 10.469 2.242 1 98.56 95 GLU A N 1
ATOM 737 C CA . GLU A 1 95 ? 4.684 11.07 3.369 1 98.56 95 GLU A CA 1
ATOM 738 C C . GLU A 1 95 ? 4.766 12.586 3.227 1 98.56 95 GLU A C 1
ATOM 740 O O . GLU A 1 95 ? 5.273 13.094 2.227 1 98.56 95 GLU A O 1
ATOM 745 N N . GLY A 1 96 ? 4.223 13.25 4.148 1 98.75 96 GLY A N 1
ATOM 746 C CA . GLY A 1 96 ? 4.469 14.68 4.301 1 98.75 96 GLY A CA 1
ATOM 747 C C . GLY A 1 96 ? 5.652 14.984 5.203 1 98.75 96 GLY A C 1
ATOM 748 O O . GLY A 1 96 ? 6.801 14.766 4.824 1 98.75 96 GLY A O 1
ATOM 749 N N . ARG A 1 97 ? 5.273 15.375 6.457 1 98.75 97 ARG A N 1
ATOM 750 C CA . ARG A 1 97 ? 6.332 15.672 7.418 1 98.75 97 ARG A CA 1
ATOM 751 C C . ARG A 1 97 ? 6.734 14.422 8.195 1 98.75 97 ARG A C 1
ATOM 753 O O . ARG A 1 97 ? 7.66 14.461 9.008 1 98.75 97 ARG A O 1
ATOM 760 N N . GLY A 1 98 ? 6.039 13.344 7.984 1 97.81 98 GLY A N 1
ATOM 761 C CA . GLY A 1 98 ? 6.41 12.055 8.547 1 97.81 98 GLY A CA 1
ATOM 762 C C . GLY A 1 98 ? 6.105 11.945 10.031 1 97.81 98 GLY A C 1
ATOM 763 O O . GLY A 1 98 ? 5.234 12.648 10.547 1 97.81 98 GLY A O 1
ATOM 764 N N . TRP A 1 99 ? 6.762 11.055 10.695 1 97.75 99 TRP A N 1
ATOM 765 C CA . TRP A 1 99 ? 6.43 10.664 12.07 1 97.75 99 TRP A CA 1
ATOM 766 C C . TRP A 1 99 ? 7.133 11.57 13.07 1 97.75 99 TRP A C 1
ATOM 768 O O . TRP A 1 99 ? 6.734 11.641 14.234 1 97.75 99 TRP A O 1
ATOM 778 N N . THR A 1 100 ? 8.195 12.242 12.609 1 97.19 100 THR A N 1
ATOM 779 C CA . THR A 1 100 ? 9.094 12.781 13.625 1 97.19 100 THR A CA 1
ATOM 780 C C . THR A 1 100 ? 9.133 14.312 13.555 1 97.19 100 THR A C 1
ATOM 782 O O . THR A 1 100 ? 9.75 14.961 14.406 1 97.19 100 THR A O 1
ATOM 785 N N . ILE A 1 101 ? 8.547 14.883 12.547 1 98.38 101 ILE A N 1
ATOM 786 C CA . ILE A 1 101 ? 8.5 16.344 12.391 1 98.38 101 ILE A CA 1
ATOM 787 C C . ILE A 1 101 ? 7.098 16.844 12.711 1 98.38 101 ILE A C 1
ATOM 789 O O . ILE A 1 101 ? 6.102 16.281 12.25 1 98.38 101 ILE A O 1
ATOM 793 N N . LYS A 1 102 ? 7.012 17.859 13.523 1 98.5 102 LYS A N 1
ATOM 794 C CA . LYS A 1 102 ? 5.738 18.469 13.883 1 98.5 102 LYS A CA 1
ATOM 795 C C . LYS A 1 102 ? 5.02 19.016 12.648 1 98.5 102 LYS A C 1
ATOM 797 O O . LYS A 1 102 ? 5.633 19.672 11.805 1 98.5 102 LYS A O 1
ATOM 802 N N . GLY A 1 103 ? 3.719 18.703 12.484 1 98.06 103 GLY A N 1
ATOM 803 C CA . GLY A 1 103 ? 2.908 19.281 11.422 1 98.06 103 GLY A CA 1
ATOM 804 C C . GLY A 1 103 ? 2.365 20.656 11.758 1 98.06 103 GLY A C 1
ATOM 805 O O . GLY A 1 103 ? 2.643 21.188 12.828 1 98.06 103 GLY A O 1
ATOM 806 N N . ASP A 1 104 ? 1.661 21.297 10.812 1 97.62 104 ASP A N 1
ATOM 807 C CA . ASP A 1 104 ? 0.89 22.531 10.953 1 97.62 104 ASP A CA 1
ATOM 808 C C . ASP A 1 104 ? -0.525 22.359 10.406 1 97.62 104 ASP A C 1
ATOM 810 O O . ASP A 1 104 ? -0.909 23.016 9.445 1 97.62 104 ASP A O 1
ATOM 814 N N . HIS A 1 105 ? -1.268 21.625 11.094 1 96.75 105 HIS A N 1
ATOM 815 C CA . HIS A 1 105 ? -2.51 21.109 10.523 1 96.75 105 HIS A CA 1
ATOM 816 C C . HIS A 1 105 ? -3.707 21.484 11.398 1 96.75 105 HIS A C 1
ATOM 818 O O . HIS A 1 105 ? -4.84 21.531 10.914 1 96.75 105 HIS A O 1
ATOM 824 N N . THR A 1 106 ? -3.496 21.672 12.617 1 96.62 106 THR A N 1
ATOM 825 C CA . THR A 1 106 ? -4.66 21.812 13.492 1 96.62 106 THR A CA 1
ATOM 826 C C . THR A 1 106 ? -4.395 22.828 14.594 1 96.62 106 THR A C 1
ATOM 828 O O . THR A 1 106 ? -4.871 22.672 15.719 1 96.62 106 THR A O 1
ATOM 831 N N . GLY A 1 107 ? -3.488 23.75 14.484 1 94.62 107 GLY A N 1
ATOM 832 C CA . GLY A 1 107 ? -3.262 24.859 15.398 1 94.62 107 GLY A CA 1
ATOM 833 C C . GLY A 1 107 ? -2.164 24.578 16.406 1 94.62 107 GLY A C 1
ATOM 834 O O . GLY A 1 107 ? -1.741 23.438 16.578 1 94.62 107 GLY A O 1
ATOM 835 N N . PRO A 1 108 ? -1.748 25.547 17.125 1 94.31 108 PRO A N 1
ATOM 836 C CA . PRO A 1 108 ? -0.529 25.484 17.938 1 94.31 108 PRO A CA 1
ATOM 837 C C . PRO A 1 108 ? -0.659 24.547 19.125 1 94.31 108 PRO A C 1
ATOM 839 O O . PRO A 1 108 ? 0.344 24 19.609 1 94.31 108 PRO A O 1
ATOM 842 N N . ILE A 1 109 ? -1.839 24.375 19.578 1 95.88 109 ILE A N 1
ATOM 843 C CA . ILE A 1 109 ? -2.047 23.531 20.734 1 95.88 109 ILE A CA 1
ATOM 844 C C . ILE A 1 109 ? -1.916 22.062 20.344 1 95.88 109 ILE A C 1
ATOM 846 O O . ILE A 1 109 ? -1.269 21.281 21.047 1 95.88 109 ILE A O 1
ATOM 850 N N . TRP A 1 110 ? -2.447 21.703 19.25 1 97.38 110 TRP A N 1
ATOM 851 C CA . TRP A 1 110 ? -2.578 20.297 18.875 1 97.38 110 TRP A CA 1
ATOM 852 C C . TRP A 1 110 ? -1.392 19.844 18.031 1 97.38 110 TRP A C 1
ATOM 854 O O . TRP A 1 110 ? -0.998 18.672 18.078 1 97.38 110 TRP A O 1
ATOM 864 N N . ASN A 1 111 ? -0.793 20.656 17.266 1 98.06 111 ASN A N 1
ATOM 865 C CA . ASN A 1 111 ? 0.285 20.312 16.344 1 98.06 111 ASN A CA 1
ATOM 866 C C . ASN A 1 111 ? 1.443 19.625 17.062 1 98.06 111 ASN A C 1
ATOM 868 O O . ASN A 1 111 ? 1.992 18.641 16.562 1 98.06 111 ASN A O 1
ATOM 872 N N . PRO A 1 112 ? 1.809 20.062 18.297 1 97.81 112 PRO A N 1
ATOM 873 C CA . PRO A 1 112 ? 2.977 19.453 18.953 1 97.81 112 PRO A CA 1
ATOM 874 C C . PRO A 1 112 ? 2.654 18.141 19.641 1 97.81 112 PRO A C 1
ATOM 876 O O . PRO A 1 112 ? 3.537 17.516 20.234 1 97.81 112 PRO A O 1
ATOM 879 N N . MET A 1 113 ? 1.437 17.703 19.562 1 97.88 113 MET A N 1
ATOM 880 C CA . MET A 1 113 ? 1.111 16.484 20.297 1 97.88 113 MET A CA 1
ATOM 881 C C . MET A 1 113 ? 0.273 15.531 19.453 1 97.88 113 MET A C 1
ATOM 883 O O . MET A 1 113 ? -0.409 14.656 19.984 1 97.88 113 MET A O 1
ATOM 887 N N . SER A 1 114 ? 0.222 15.766 18.141 1 98.62 114 SER A N 1
ATOM 888 C CA . SER A 1 114 ? -0.622 14.914 17.297 1 98.62 114 SER A CA 1
ATOM 889 C C . SER A 1 114 ? 0 14.695 15.922 1 98.62 114 SER A C 1
ATOM 891 O O . SER A 1 114 ? 0.83 15.492 15.477 1 98.62 114 SER A O 1
ATOM 893 N N . ILE A 1 115 ? -0.332 13.578 15.344 1 98.69 115 ILE A N 1
ATOM 894 C CA . ILE A 1 115 ? -0.07 13.297 13.93 1 98.69 115 ILE A CA 1
ATOM 895 C C . ILE A 1 115 ? -1.246 13.781 13.086 1 98.69 115 ILE A C 1
ATOM 897 O O . ILE A 1 115 ? -2.398 13.438 13.359 1 98.69 115 ILE A O 1
ATOM 901 N N . GLY A 1 116 ? -0.961 14.617 12.094 1 98.88 116 GLY A N 1
ATOM 902 C CA . GLY A 1 116 ? -1.979 15.07 11.164 1 98.88 116 GLY A CA 1
ATOM 903 C C . GLY A 1 116 ? -2.039 14.227 9.898 1 98.88 116 GLY A C 1
ATOM 904 O O . GLY A 1 116 ? -1.063 14.156 9.148 1 98.88 116 GLY A O 1
ATOM 905 N N . ILE A 1 117 ? -3.15 13.578 9.648 1 98.94 117 ILE A N 1
ATOM 906 C CA . ILE A 1 117 ? -3.408 12.812 8.438 1 98.94 117 ILE A CA 1
ATOM 907 C C . ILE A 1 117 ? -4.52 13.477 7.629 1 98.94 117 ILE A C 1
ATOM 909 O O . ILE A 1 117 ? -5.625 13.68 8.133 1 98.94 117 ILE A O 1
ATOM 913 N N . THR A 1 118 ? -4.219 13.82 6.402 1 98.94 118 THR A N 1
ATOM 914 C CA . THR A 1 118 ? -5.242 14.477 5.59 1 98.94 118 THR A CA 1
ATOM 915 C C . THR A 1 118 ? -5.641 13.594 4.41 1 98.94 118 THR A C 1
ATOM 917 O O . THR A 1 118 ? -4.785 12.953 3.791 1 98.94 118 THR A O 1
ATOM 920 N N . PHE A 1 119 ? -6.918 13.461 4.203 1 98.94 119 PHE A N 1
ATOM 921 C CA . PHE A 1 119 ? -7.426 12.852 2.977 1 98.94 119 PHE A CA 1
ATOM 922 C C . PHE A 1 119 ? -7.477 13.875 1.847 1 98.94 119 PHE A C 1
ATOM 924 O O . PHE A 1 119 ? -8.078 14.945 1.994 1 98.94 119 PHE A O 1
ATOM 931 N N . MET A 1 120 ? -6.805 13.609 0.776 1 98.88 120 MET A N 1
ATOM 932 C CA . MET A 1 120 ? -6.844 14.523 -0.361 1 98.88 120 MET A CA 1
ATOM 933 C C . MET A 1 120 ? -8.188 14.445 -1.076 1 98.88 120 MET A C 1
ATOM 935 O O . MET A 1 120 ? -8.547 13.398 -1.622 1 98.88 120 MET A O 1
ATOM 939 N N . GLY A 1 121 ? -8.945 15.484 -1.043 1 98.75 121 GLY A N 1
ATOM 940 C CA . GLY A 1 121 ? -10.289 15.547 -1.589 1 98.75 121 GLY A CA 1
ATOM 941 C C . GLY A 1 121 ? -11.258 16.312 -0.703 1 98.75 121 GLY A C 1
ATOM 942 O O . GLY A 1 121 ? -10.859 16.891 0.312 1 98.75 121 GLY A O 1
ATOM 943 N N . ASP A 1 122 ? -12.469 16.453 -1.134 1 98.81 122 ASP A N 1
ATOM 944 C CA . ASP A 1 122 ? -13.57 17.031 -0.371 1 98.81 122 ASP A CA 1
ATOM 945 C C . ASP A 1 122 ? -14.609 15.969 -0.011 1 98.81 122 ASP A C 1
ATOM 947 O O . ASP A 1 122 ? -15.273 15.422 -0.892 1 98.81 122 ASP A O 1
ATOM 951 N N . TYR A 1 123 ? -14.805 15.742 1.243 1 98.88 123 TYR A N 1
ATOM 952 C CA . TYR A 1 123 ? -15.656 14.633 1.675 1 98.88 123 TYR A CA 1
ATOM 953 C C . TYR A 1 123 ? -16.844 15.148 2.477 1 98.88 123 TYR A C 1
ATOM 955 O O . TYR A 1 123 ? -17.312 14.477 3.395 1 98.88 123 TYR A O 1
ATOM 963 N N . SER A 1 124 ? -17.234 16.344 2.164 1 98.62 124 SER A N 1
ATOM 964 C CA . SER A 1 124 ? -18.438 16.922 2.744 1 98.62 124 SER A CA 1
ATOM 965 C C . SER A 1 124 ? -19.688 16.156 2.297 1 98.62 124 SER A C 1
ATOM 967 O O . SER A 1 124 ? -20.609 15.945 3.088 1 98.62 124 SER A O 1
ATOM 969 N N . HIS A 1 125 ? -19.656 15.664 0.997 1 98.25 125 HIS A N 1
ATOM 970 C CA . HIS A 1 125 ? -20.875 15.094 0.454 1 98.25 125 HIS A CA 1
ATOM 971 C C . HIS A 1 125 ? -20.625 13.75 -0.21 1 98.25 125 HIS A C 1
ATOM 973 O O . HIS A 1 125 ? -21.484 13.219 -0.91 1 98.25 125 HIS A O 1
ATOM 979 N N . ARG A 1 126 ? -19.469 13.227 -0.046 1 97.94 126 ARG A N 1
ATOM 980 C CA . ARG A 1 126 ? -19.156 11.898 -0.561 1 97.94 126 ARG A CA 1
ATOM 981 C C . ARG A 1 126 ? -18.172 11.18 0.354 1 97.94 126 ARG A C 1
ATOM 983 O O . ARG A 1 126 ? -17.406 11.812 1.083 1 97.94 126 ARG A O 1
ATOM 990 N N . VAL A 1 127 ? -18.219 9.883 0.254 1 98.19 127 VAL A N 1
ATOM 991 C CA . VAL A 1 127 ? -17.344 9.039 1.067 1 98.19 127 VAL A CA 1
ATOM 992 C C . VAL A 1 127 ? -16.047 8.758 0.308 1 98.19 127 VAL A C 1
ATOM 994 O O . VAL A 1 127 ? -16.062 8.617 -0.917 1 98.19 127 VAL A O 1
ATOM 997 N N . PRO A 1 128 ? -14.898 8.703 1.025 1 98.38 128 PRO A N 1
ATOM 998 C CA . PRO A 1 128 ? -13.68 8.258 0.354 1 98.38 128 PRO A CA 1
ATOM 999 C C . PRO A 1 128 ? -13.781 6.828 -0.172 1 98.38 128 PRO A C 1
ATOM 1001 O O . PRO A 1 128 ? -14.586 6.039 0.334 1 98.38 128 PRO A O 1
ATOM 1004 N N . ALA A 1 129 ? -12.977 6.574 -1.19 1 97.56 129 ALA A N 1
ATOM 1005 C CA . ALA A 1 129 ? -12.867 5.18 -1.622 1 97.56 129 ALA A CA 1
ATOM 1006 C C . ALA A 1 129 ? -12.453 4.277 -0.465 1 97.56 129 ALA A C 1
ATOM 1008 O O . ALA A 1 129 ? -11.672 4.688 0.398 1 97.56 129 ALA A O 1
ATOM 1009 N N . LYS A 1 130 ? -12.891 3.018 -0.421 1 95.81 130 LYS A N 1
ATOM 1010 C CA . LYS A 1 130 ? -12.586 2.057 0.636 1 95.81 130 LYS A CA 1
ATOM 1011 C C . LYS A 1 130 ? -11.078 1.889 0.804 1 95.81 130 LYS A C 1
ATOM 1013 O O . LYS A 1 130 ? -10.586 1.765 1.926 1 95.81 130 LYS A O 1
ATOM 1018 N N . ARG A 1 131 ? -10.367 1.833 -0.313 1 96.56 131 ARG A N 1
ATOM 1019 C CA . ARG A 1 131 ? -8.922 1.643 -0.266 1 96.56 131 ARG A CA 1
ATOM 1020 C C . ARG A 1 131 ? -8.242 2.797 0.463 1 96.56 131 ARG A C 1
ATOM 1022 O O . ARG A 1 131 ? -7.219 2.604 1.12 1 96.56 131 ARG A O 1
ATOM 1029 N N . ALA A 1 132 ? -8.766 3.996 0.4 1 98.44 132 ALA A N 1
ATOM 1030 C CA . ALA A 1 132 ? -8.211 5.133 1.134 1 98.44 132 ALA A CA 1
ATOM 1031 C C . ALA A 1 132 ? -8.398 4.953 2.639 1 98.44 132 ALA A C 1
ATOM 1033 O O . ALA A 1 132 ? -7.484 5.242 3.42 1 98.44 132 ALA A O 1
ATOM 1034 N N . LEU A 1 133 ? -9.578 4.508 3.041 1 97.94 133 LEU A N 1
ATOM 1035 C CA . LEU A 1 133 ? -9.859 4.254 4.449 1 97.94 133 LEU A CA 1
ATOM 1036 C C . LEU A 1 133 ? -8.969 3.141 4.992 1 97.94 133 LEU A C 1
ATOM 1038 O O . LEU A 1 133 ? -8.43 3.254 6.094 1 97.94 133 LEU A O 1
ATOM 1042 N N . ARG A 1 134 ? -8.766 2.104 4.223 1 95.06 134 ARG A N 1
ATOM 1043 C CA . ARG A 1 134 ? -7.871 1.018 4.613 1 95.06 134 ARG A CA 1
ATOM 1044 C C . ARG A 1 134 ? -6.441 1.521 4.785 1 95.06 134 ARG A C 1
ATOM 1046 O O . ARG A 1 134 ? -5.746 1.122 5.723 1 95.06 134 ARG A O 1
ATOM 1053 N N . ALA A 1 135 ? -6.031 2.379 3.857 1 97.19 135 ALA A N 1
ATOM 1054 C CA . ALA A 1 135 ? -4.688 2.945 3.934 1 97.19 135 ALA A CA 1
ATOM 1055 C C . ALA A 1 135 ? -4.484 3.699 5.246 1 97.19 135 ALA A C 1
ATOM 1057 O O . ALA A 1 135 ? -3.449 3.555 5.898 1 97.19 135 ALA A O 1
ATOM 1058 N N . ALA A 1 136 ? -5.465 4.453 5.629 1 98.31 136 ALA A N 1
ATOM 1059 C CA . ALA A 1 136 ? -5.387 5.215 6.875 1 98.31 136 ALA A CA 1
ATOM 1060 C C . ALA A 1 136 ? -5.309 4.281 8.078 1 98.31 136 ALA A C 1
ATOM 1062 O O . ALA A 1 136 ? -4.477 4.473 8.969 1 98.31 136 ALA A O 1
ATOM 1063 N N . LEU A 1 137 ? -6.141 3.33 8.094 1 96.81 137 LEU A N 1
ATOM 1064 C CA . LEU A 1 137 ? -6.176 2.398 9.219 1 96.81 137 LEU A CA 1
ATOM 1065 C C . LEU A 1 137 ? -4.879 1.601 9.305 1 96.81 137 LEU A C 1
ATOM 1067 O O . LEU A 1 137 ? -4.367 1.354 10.398 1 96.81 137 LEU A O 1
ATOM 1071 N N . ASN A 1 138 ? -4.359 1.218 8.164 1 94.12 138 ASN A N 1
ATOM 1072 C CA . ASN A 1 138 ? -3.076 0.521 8.141 1 94.12 138 ASN A CA 1
ATOM 1073 C C . ASN A 1 138 ? -1.949 1.403 8.672 1 94.12 138 ASN A C 1
ATOM 1075 O O . ASN A 1 138 ? -1.051 0.923 9.359 1 94.12 138 ASN A O 1
ATOM 1079 N N . LEU A 1 139 ? -1.973 2.643 8.305 1 96.75 139 LEU A N 1
ATOM 1080 C CA . LEU A 1 139 ? -0.972 3.584 8.797 1 96.75 139 LEU A CA 1
ATOM 1081 C C . LEU A 1 139 ? -1.025 3.689 10.32 1 96.75 139 LEU A C 1
ATOM 1083 O O . LEU A 1 139 ? 0.014 3.693 10.977 1 96.75 139 LEU A O 1
ATOM 1087 N N . LEU A 1 140 ? -2.197 3.773 10.867 1 97.25 140 LEU A N 1
ATOM 1088 C CA . LEU A 1 140 ? -2.369 3.869 12.312 1 97.25 140 LEU A CA 1
ATOM 1089 C C . LEU A 1 140 ? -1.85 2.613 13.008 1 97.25 140 LEU A C 1
ATOM 1091 O O . LEU A 1 140 ? -1.154 2.701 14.023 1 97.25 140 LEU A O 1
ATOM 1095 N N . LYS A 1 141 ? -2.16 1.501 12.461 1 93.81 141 LYS A N 1
ATOM 1096 C CA . LYS A 1 141 ? -1.666 0.243 13.016 1 93.81 141 LYS A CA 1
ATOM 1097 C C . LYS A 1 141 ? -0.141 0.198 13 1 93.81 141 LYS A C 1
ATOM 1099 O O . LYS A 1 141 ? 0.482 -0.202 13.992 1 93.81 141 LYS A O 1
ATOM 1104 N N . CYS A 1 142 ? 0.401 0.581 11.93 1 93.5 142 CYS A N 1
ATOM 1105 C CA . CYS A 1 142 ? 1.854 0.617 11.805 1 93.5 142 CYS A CA 1
ATOM 1106 C C . CYS A 1 142 ? 2.463 1.585 12.812 1 93.5 142 CYS A C 1
ATOM 1108 O O . CYS A 1 142 ? 3.492 1.288 13.422 1 93.5 142 CYS A O 1
ATOM 1110 N N . GLY A 1 143 ? 1.831 2.727 12.93 1 95.44 143 GLY A N 1
ATOM 1111 C CA . GLY A 1 143 ? 2.303 3.711 13.891 1 95.44 143 GLY A CA 1
ATOM 1112 C C . GLY A 1 143 ? 2.404 3.166 15.305 1 95.44 143 GLY A C 1
ATOM 1113 O O . GLY A 1 143 ? 3.359 3.465 16.016 1 95.44 143 GLY A O 1
ATOM 1114 N N . VAL A 1 144 ? 1.481 2.396 15.688 1 95.5 144 VAL A N 1
ATOM 1115 C CA . VAL A 1 144 ? 1.502 1.791 17.016 1 95.5 144 VAL A CA 1
ATOM 1116 C C . VAL A 1 144 ? 2.605 0.739 17.078 1 95.5 144 VAL A C 1
ATOM 1118 O O . VAL A 1 144 ? 3.412 0.738 18.016 1 95.5 144 VAL A O 1
ATOM 1121 N N . SER A 1 145 ? 2.641 -0.107 16.078 1 91.06 145 SER A N 1
ATOM 1122 C CA . SER A 1 145 ? 3.602 -1.205 16.078 1 91.06 145 SER A CA 1
ATOM 1123 C C . SER A 1 145 ? 5.035 -0.687 16.125 1 91.06 145 SER A C 1
ATOM 1125 O O . SER A 1 145 ? 5.91 -1.32 16.719 1 91.06 145 SER A O 1
ATOM 1127 N N . GLU A 1 146 ? 5.234 0.498 15.547 1 93.06 146 GLU A N 1
ATOM 1128 C CA . GLU A 1 146 ? 6.586 1.039 15.445 1 93.06 146 GLU A CA 1
ATOM 1129 C C . GLU A 1 146 ? 6.887 2.002 16.594 1 93.06 146 GLU A C 1
ATOM 1131 O O . GLU A 1 146 ? 7.98 2.561 16.672 1 93.06 146 GLU A O 1
ATOM 1136 N N . GLY A 1 147 ? 5.914 2.281 17.406 1 95.44 147 GLY A N 1
ATOM 1137 C CA . GLY A 1 147 ? 6.125 3.084 18.609 1 95.44 147 GLY A CA 1
ATOM 1138 C C . GLY A 1 147 ? 6.012 4.574 18.344 1 95.44 147 GLY A C 1
ATOM 1139 O O . GLY A 1 147 ? 6.52 5.383 19.125 1 95.44 147 GLY A O 1
ATOM 1140 N N . PHE A 1 148 ? 5.418 4.973 17.234 1 97.12 148 PHE A N 1
ATOM 1141 C CA . PHE A 1 148 ? 5.18 6.379 16.938 1 97.12 148 PHE A CA 1
ATOM 1142 C C . PHE A 1 148 ? 3.885 6.859 17.578 1 97.12 148 PHE A C 1
ATOM 1144 O O . PHE A 1 148 ? 3.76 8.031 17.938 1 97.12 148 PHE A O 1
ATOM 1151 N N . LEU A 1 149 ? 2.961 5.918 17.672 1 97.75 149 LEU A N 1
ATOM 1152 C CA . LEU A 1 149 ? 1.684 6.164 18.328 1 97.75 149 LEU A CA 1
ATOM 1153 C C . LEU A 1 149 ? 1.554 5.324 19.594 1 97.75 149 LEU A C 1
ATOM 1155 O O . LEU A 1 149 ? 1.997 4.172 19.625 1 97.75 149 LEU A O 1
ATOM 1159 N N . ARG A 1 150 ? 0.942 5.871 20.594 1 98.12 150 ARG A N 1
ATOM 1160 C CA . ARG A 1 150 ? 0.578 5.078 21.766 1 98.12 150 ARG A CA 1
ATOM 1161 C C . ARG A 1 150 ? -0.462 4.023 21.406 1 98.12 150 ARG A C 1
ATOM 1163 O O . ARG A 1 150 ? -1.281 4.227 20.516 1 98.12 150 ARG A O 1
ATOM 1170 N N . SER A 1 151 ? -0.452 2.949 22.156 1 96.94 151 SER A N 1
ATOM 1171 C CA . SER A 1 151 ? -1.413 1.881 21.891 1 96.94 151 SER A CA 1
ATOM 1172 C C . SER A 1 151 ? -2.842 2.35 22.156 1 96.94 151 SER A C 1
ATOM 1174 O O . SER A 1 151 ? -3.783 1.859 21.516 1 96.94 151 SER A O 1
ATOM 1176 N N . ASN A 1 152 ? -2.959 3.34 23.031 1 97.88 152 ASN A N 1
ATOM 1177 C CA . ASN A 1 152 ? -4.277 3.883 23.344 1 97.88 152 ASN A CA 1
ATOM 1178 C C . ASN A 1 152 ? -4.496 5.238 22.688 1 97.88 152 ASN A C 1
ATOM 1180 O O . ASN A 1 152 ? -5.129 6.125 23.266 1 97.88 152 ASN A O 1
ATOM 1184 N N . TYR A 1 153 ? -3.896 5.395 21.547 1 98.5 153 TYR A N 1
ATOM 1185 C CA . TYR A 1 153 ? -4.055 6.66 20.844 1 98.5 153 TYR A CA 1
ATOM 1186 C C . TYR A 1 153 ? -5.527 6.969 20.594 1 98.5 153 TYR A C 1
ATOM 1188 O O . TYR A 1 153 ? -6.375 6.074 20.672 1 98.5 153 TYR A O 1
ATOM 1196 N N . GLU A 1 154 ? -5.828 8.266 20.297 1 98.75 154 GLU A N 1
ATOM 1197 C CA . GLU A 1 154 ? -7.172 8.75 19.984 1 98.75 154 GLU A CA 1
ATOM 1198 C C . GLU A 1 154 ? -7.211 9.406 18.609 1 98.75 154 GLU A C 1
ATOM 1200 O O . GLU A 1 154 ? -6.312 10.18 18.266 1 98.75 154 GLU A O 1
ATOM 1205 N N . VAL A 1 155 ? -8.211 9.07 17.875 1 98.81 155 VAL A N 1
ATOM 1206 C CA . VAL A 1 155 ? -8.469 9.727 16.594 1 98.81 155 VAL A CA 1
ATOM 1207 C C . VAL A 1 155 ? -9.484 10.852 16.797 1 98.81 155 VAL A C 1
ATOM 1209 O O . VAL A 1 155 ? -10.508 10.664 17.453 1 98.81 155 VAL A O 1
ATOM 1212 N N . LYS A 1 156 ? -9.117 12 16.312 1 98.69 156 LYS A N 1
ATOM 1213 C CA . LYS A 1 156 ? -9.992 13.164 16.281 1 98.69 156 LYS A CA 1
ATOM 1214 C C . LYS A 1 156 ? -10.234 13.633 14.844 1 98.69 156 LYS A C 1
ATOM 1216 O O . LYS A 1 156 ? -9.344 13.531 14 1 98.69 156 LYS A O 1
ATOM 1221 N N . GLY A 1 157 ? -11.453 14.078 14.617 1 98.75 157 GLY A N 1
ATOM 1222 C CA . GLY A 1 157 ? -11.641 14.883 13.422 1 98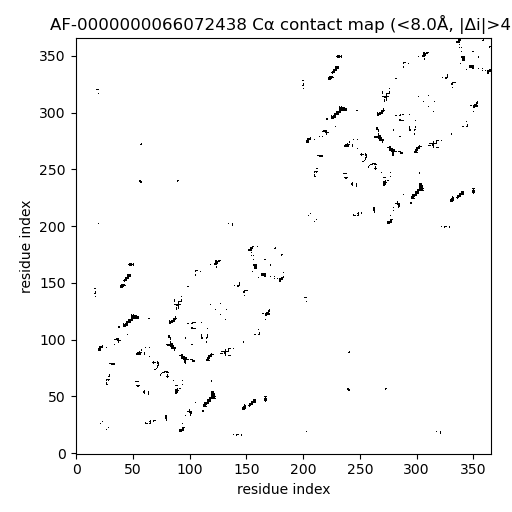.75 157 GLY A CA 1
ATOM 1223 C C . GLY A 1 157 ? -11.125 16.297 13.57 1 98.75 157 GLY A C 1
ATOM 1224 O O . GLY A 1 157 ? -11.164 16.875 14.664 1 98.75 157 GLY A O 1
ATOM 1225 N N . HIS A 1 158 ? -10.766 16.812 12.461 1 98.75 158 HIS A N 1
ATOM 1226 C CA . HIS A 1 158 ? -10.297 18.203 12.484 1 98.75 158 HIS A CA 1
ATOM 1227 C C . HIS A 1 158 ? -11.297 19.109 13.195 1 98.75 158 HIS A C 1
ATOM 1229 O O . HIS A 1 158 ? -10.914 19.953 14.008 1 98.75 158 HIS A O 1
ATOM 1235 N N . ARG A 1 159 ? -12.531 18.969 13.047 1 98.38 159 ARG A N 1
ATOM 1236 C CA . ARG A 1 159 ? -13.57 19.828 13.602 1 98.38 159 ARG A CA 1
ATOM 1237 C C . ARG A 1 159 ? -13.758 19.562 15.094 1 98.38 159 ARG A C 1
ATOM 1239 O O . ARG A 1 159 ? -14.414 20.344 15.789 1 98.38 159 ARG A O 1
ATOM 1246 N N . ASP A 1 160 ? -13.234 18.453 15.609 1 98.19 160 ASP A N 1
ATOM 1247 C CA . ASP A 1 160 ? -13.289 18.172 17.047 1 98.19 160 ASP A CA 1
ATOM 1248 C C . ASP A 1 160 ? -12.344 19.078 17.812 1 98.19 160 ASP A C 1
ATOM 1250 O O . ASP A 1 160 ? -12.5 19.281 19.016 1 98.19 160 ASP A O 1
ATOM 1254 N N . VAL A 1 161 ? -11.359 19.672 17.156 1 97.25 161 VAL A N 1
ATOM 1255 C CA . VAL A 1 161 ? -10.297 20.344 17.906 1 97.25 161 VAL A CA 1
ATOM 1256 C C . VAL A 1 161 ? -10.102 21.766 17.375 1 97.25 161 VAL A C 1
ATOM 1258 O O . VAL A 1 161 ? -9.391 22.562 17.984 1 97.25 161 VAL A O 1
ATOM 1261 N N . GLN A 1 162 ? -10.695 22.078 16.281 1 96.38 162 GLN A N 1
ATOM 1262 C CA . GLN A 1 162 ? -10.695 23.406 15.695 1 96.38 162 GLN A CA 1
ATOM 1263 C C . GLN A 1 162 ? -12.031 23.719 15.023 1 96.38 162 GLN A C 1
ATOM 1265 O O . GLN A 1 162 ? -12.719 22.812 14.555 1 96.38 162 GLN A O 1
ATOM 1270 N N . SER A 1 163 ? -12.352 25.016 14.992 1 96.38 163 SER A N 1
ATOM 1271 C CA . SER A 1 163 ? -13.57 25.438 14.305 1 96.38 163 SER A CA 1
ATOM 1272 C C . SER A 1 163 ? -13.414 25.328 12.789 1 96.38 163 SER A C 1
ATOM 1274 O O . SER A 1 163 ? -12.82 26.203 12.164 1 96.38 163 SER A O 1
ATOM 1276 N N . THR A 1 164 ? -13.898 24.266 12.195 1 97.94 164 THR A N 1
ATOM 1277 C CA . THR A 1 164 ? -13.828 24 10.766 1 97.94 164 THR A CA 1
ATOM 1278 C C . THR A 1 164 ? -14.828 22.922 10.367 1 97.94 164 THR A C 1
ATOM 1280 O O . THR A 1 164 ? -15.406 22.25 11.227 1 97.94 164 THR A O 1
ATOM 1283 N N . LEU A 1 165 ? -15.07 22.812 9.109 1 98.19 165 LEU A N 1
ATOM 1284 C CA . LEU A 1 165 ? -15.938 21.766 8.594 1 98.19 165 LEU A CA 1
ATOM 1285 C C . LEU A 1 165 ? -15.141 20.484 8.328 1 98.19 165 LEU A C 1
ATOM 1287 O O . LEU A 1 165 ? -15.719 19.422 8.109 1 98.19 165 LEU A O 1
ATOM 1291 N N . SER A 1 166 ? -13.93 20.531 8.414 1 98.62 166 SER A N 1
ATOM 1292 C CA . SER A 1 166 ? -13.047 19.391 8.148 1 98.62 166 SER A CA 1
ATOM 1293 C C . SER A 1 166 ? -13.156 18.344 9.25 1 98.62 166 SER A C 1
ATOM 1295 O O . SER A 1 166 ? -13.234 18.672 10.43 1 98.62 166 SER A O 1
ATOM 1297 N N . PRO A 1 167 ? -13.234 17.094 8.734 1 98.81 167 PRO A N 1
ATOM 1298 C CA . PRO A 1 167 ? -12.789 16.5 7.477 1 98.81 167 PRO A CA 1
ATOM 1299 C C . PRO A 1 167 ? -13.93 16.312 6.473 1 98.81 167 PRO A C 1
ATOM 1301 O O . PRO A 1 167 ? -13.828 15.508 5.551 1 98.81 167 PRO A O 1
ATOM 1304 N N . GLY A 1 168 ? -15.008 17.125 6.598 1 98.88 168 GLY A N 1
ATOM 1305 C CA . GLY A 1 168 ? -16.219 16.938 5.812 1 98.88 168 GLY A CA 1
ATOM 1306 C C . GLY A 1 168 ? -17.188 15.961 6.445 1 98.88 168 GLY A C 1
ATOM 1307 O O . GLY A 1 168 ? -16.781 15 7.098 1 98.88 168 GLY A O 1
ATOM 1308 N N . ASP A 1 169 ? -18.422 16.078 6.223 1 98.75 169 ASP A N 1
ATOM 1309 C CA . ASP A 1 169 ? -19.469 15.359 6.941 1 98.75 169 ASP A CA 1
ATOM 1310 C C . ASP A 1 169 ? -19.344 13.852 6.73 1 98.75 169 ASP A C 1
ATOM 1312 O O . ASP A 1 169 ? -19.469 13.078 7.68 1 98.75 169 ASP A O 1
ATOM 1316 N N . GLN A 1 170 ? -19.109 13.477 5.551 1 98.81 170 GLN A N 1
ATOM 1317 C CA . GLN A 1 170 ? -19.141 12.047 5.242 1 98.81 170 GLN A CA 1
ATOM 1318 C C . GLN A 1 170 ? -17.938 11.328 5.828 1 98.81 170 GLN A C 1
ATOM 1320 O O . GLN A 1 170 ? -18.062 10.242 6.395 1 98.81 170 GLN A O 1
ATOM 1325 N N . LEU A 1 171 ? -16.75 11.93 5.672 1 98.88 171 LEU A N 1
ATOM 1326 C CA . LEU A 1 171 ? -15.57 11.328 6.289 1 98.88 171 LEU A CA 1
ATOM 1327 C C . LEU A 1 171 ? -15.664 11.391 7.812 1 98.88 171 LEU A C 1
ATOM 1329 O O . LEU A 1 171 ? -15.289 10.438 8.5 1 98.88 171 LEU A O 1
ATOM 1333 N N . TYR A 1 172 ? -16.172 12.469 8.312 1 98.81 172 TYR A N 1
ATOM 1334 C CA . TYR A 1 172 ? -16.344 12.617 9.75 1 98.81 172 TYR A CA 1
ATOM 1335 C C . TYR A 1 172 ? -17.203 11.5 10.32 1 98.81 172 TYR A C 1
ATOM 1337 O O . TYR A 1 172 ? -16.875 10.906 11.344 1 98.81 172 TYR A O 1
ATOM 1345 N N . GLU A 1 173 ? -18.297 11.211 9.688 1 98.62 173 GLU A N 1
ATOM 1346 C CA . GLU A 1 173 ? -19.1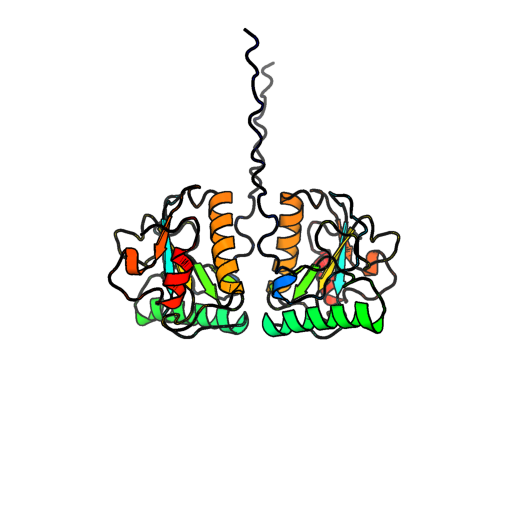72 10.133 10.109 1 98.62 173 GLU A CA 1
ATOM 1347 C C . GLU A 1 173 ? -18.453 8.797 10.148 1 98.62 173 GLU A C 1
ATOM 1349 O O . GLU A 1 173 ? -18.625 8.008 11.078 1 98.62 173 GLU A O 1
ATOM 1354 N N . ILE A 1 174 ? -17.641 8.531 9.211 1 98.75 174 ILE A N 1
ATOM 1355 C CA . ILE A 1 174 ? -16.922 7.273 9.102 1 98.75 174 ILE A CA 1
ATOM 1356 C C . ILE A 1 174 ? -15.914 7.156 10.25 1 98.75 174 ILE A C 1
ATOM 1358 O O . ILE A 1 174 ? -15.844 6.121 10.914 1 98.75 174 ILE A O 1
ATOM 1362 N N . ILE A 1 175 ? -15.164 8.211 10.523 1 98.31 175 ILE A N 1
ATOM 1363 C CA . ILE A 1 175 ? -14.094 8.07 11.508 1 98.31 175 ILE A CA 1
ATOM 1364 C C . ILE A 1 175 ? -14.695 7.945 12.906 1 98.31 175 ILE A C 1
ATOM 1366 O O . ILE A 1 175 ? -14.047 7.426 13.82 1 98.31 175 ILE A O 1
ATOM 1370 N N . GLN A 1 176 ? -15.898 8.422 13.109 1 98.44 176 GLN A N 1
ATOM 1371 C CA . GLN A 1 176 ? -16.578 8.281 14.398 1 98.44 176 GLN A CA 1
ATOM 1372 C C . GLN A 1 176 ? -16.828 6.812 14.719 1 98.44 176 GLN A C 1
ATOM 1374 O O . GLN A 1 176 ? -17.078 6.461 15.875 1 98.44 176 GLN A O 1
ATOM 1379 N N . SER A 1 177 ? -16.781 5.961 13.703 1 97.62 177 SER A N 1
ATOM 1380 C CA . SER A 1 177 ? -17.031 4.539 13.922 1 97.62 177 SER A CA 1
ATOM 1381 C C . SER A 1 177 ? -15.727 3.787 14.172 1 97.62 177 SER A C 1
ATOM 1383 O O . SER A 1 177 ? -15.742 2.59 14.469 1 97.62 177 SER A O 1
ATOM 1385 N N . TRP A 1 178 ? -14.609 4.465 14.047 1 97.75 178 TRP A N 1
ATOM 1386 C CA . TRP A 1 178 ? -13.32 3.814 14.266 1 97.75 178 TRP A CA 1
ATOM 1387 C C . TRP A 1 178 ? -13.117 3.518 15.75 1 97.75 178 TRP A C 1
ATOM 1389 O O . TRP A 1 178 ? -13.539 4.289 16.609 1 97.75 178 TRP A O 1
ATOM 1399 N N . ASP A 1 179 ? -12.414 2.479 16.109 1 94.75 179 ASP A N 1
ATOM 1400 C CA . ASP A 1 179 ? -12.234 1.992 17.469 1 94.75 179 ASP A CA 1
ATOM 1401 C C . ASP A 1 179 ? -11.578 3.053 18.344 1 94.75 179 ASP A C 1
ATOM 1403 O O . ASP A 1 179 ? -11.914 3.182 19.531 1 94.75 179 ASP A O 1
ATOM 1407 N N . HIS A 1 180 ? -10.734 3.863 17.797 1 96.81 180 HIS A N 1
ATOM 1408 C CA . HIS A 1 180 ? -9.938 4.781 18.609 1 96.81 180 HIS A CA 1
ATOM 1409 C C . HIS A 1 180 ? -10.492 6.199 18.531 1 96.81 180 HIS A C 1
ATOM 1411 O O . HIS A 1 180 ? -9.875 7.141 19.031 1 96.81 180 HIS A O 1
ATOM 1417 N N . TYR A 1 181 ? -11.625 6.355 17.922 1 98.31 181 TYR A N 1
ATOM 1418 C CA . TYR A 1 181 ? -12.195 7.699 17.859 1 98.31 181 TYR A CA 1
ATOM 1419 C C . TYR A 1 181 ? -12.672 8.156 19.234 1 98.31 181 TYR A C 1
ATOM 1421 O O . TYR A 1 181 ? -13.258 7.371 19.984 1 98.31 181 TYR A O 1
ATOM 1429 N N . ARG A 1 182 ? -12.375 9.375 19.5 1 94.19 182 ARG A N 1
ATOM 1430 C CA . ARG A 1 182 ? -12.898 10.078 20.672 1 94.19 182 ARG A CA 1
ATOM 1431 C C . ARG A 1 182 ? -13.188 11.539 20.344 1 94.19 182 ARG A C 1
ATOM 1433 O O . ARG A 1 182 ? -12.367 12.219 19.719 1 94.19 182 ARG A O 1
ATOM 1440 N N . GLU A 1 183 ? -14.305 12.031 20.719 1 90 183 GLU A N 1
ATOM 1441 C CA . GLU A 1 183 ? -14.625 13.43 20.484 1 90 183 GLU A CA 1
ATOM 1442 C C . GLU A 1 183 ? -13.797 14.352 21.375 1 90 183 GLU A C 1
ATOM 1444 O O . GLU A 1 183 ? -13.469 13.992 22.516 1 90 183 GLU A O 1
ATOM 1449 N N . MET B 1 1 ? -5.703 -24.875 50.25 1 34.31 1 MET B N 1
ATOM 1450 C CA . MET B 1 1 ? -6.398 -23.953 49.375 1 34.31 1 MET B CA 1
ATOM 1451 C C . MET B 1 1 ? -5.594 -23.719 48.094 1 34.31 1 MET B C 1
ATOM 1453 O O . MET B 1 1 ? -4.484 -23.188 48.156 1 34.31 1 MET B O 1
ATOM 1457 N N . LEU B 1 2 ? -5.727 -24.609 47.062 1 37.53 2 LEU B N 1
ATOM 1458 C CA . LEU B 1 2 ? -5.008 -24.781 45.812 1 37.53 2 LEU B CA 1
ATOM 1459 C C . LEU B 1 2 ? -5.277 -23.609 44.875 1 37.53 2 LEU B C 1
ATOM 1461 O O . LEU B 1 2 ? -6.422 -23.391 44.469 1 37.53 2 LEU B O 1
ATOM 1465 N N . PHE B 1 3 ? -4.566 -22.453 45.062 1 40.28 3 PHE B N 1
ATOM 1466 C CA . PHE B 1 3 ? -4.676 -21.266 44.219 1 40.28 3 PHE B CA 1
ATOM 1467 C C . PHE B 1 3 ? -4.445 -21.625 42.75 1 40.28 3 PHE B C 1
ATOM 1469 O O . PHE B 1 3 ? -3.404 -22.172 42.406 1 40.28 3 PHE B O 1
ATOM 1476 N N . ALA B 1 4 ? -5.527 -21.875 41.969 1 40.34 4 ALA B N 1
ATOM 1477 C CA . ALA B 1 4 ? -5.594 -22.141 40.531 1 40.34 4 ALA B CA 1
ATOM 1478 C C . ALA B 1 4 ? -5.039 -20.969 39.75 1 40.34 4 ALA B C 1
ATOM 1480 O O . ALA B 1 4 ? -5.613 -19.875 39.75 1 40.34 4 ALA B O 1
ATOM 1481 N N . TRP B 1 5 ? -3.738 -20.766 39.656 1 40.22 5 TRP B N 1
ATOM 1482 C CA . TRP B 1 5 ? -3.201 -19.75 38.781 1 40.22 5 TRP B CA 1
ATOM 1483 C C . TRP B 1 5 ? -3.75 -19.938 37.344 1 40.22 5 TRP B C 1
ATOM 1485 O O . TRP B 1 5 ? -3.564 -20.984 36.75 1 40.22 5 TRP B O 1
ATOM 1495 N N . ALA B 1 6 ? -4.98 -19.406 37.094 1 45.59 6 ALA B N 1
ATOM 1496 C CA . ALA B 1 6 ? -5.496 -19.5 35.75 1 45.59 6 ALA B CA 1
ATOM 1497 C C . ALA B 1 6 ? -4.508 -18.906 34.75 1 45.59 6 ALA B C 1
ATOM 1499 O O . ALA B 1 6 ? -3.975 -17.828 34.969 1 45.59 6 ALA B O 1
ATOM 1500 N N . PRO B 1 7 ? -3.988 -19.734 33.812 1 44.75 7 PRO B N 1
ATOM 1501 C CA . PRO B 1 7 ? -3.098 -19.219 32.75 1 44.75 7 PRO B CA 1
ATOM 1502 C C . PRO B 1 7 ? -3.689 -18.031 32 1 44.75 7 PRO B C 1
ATOM 1504 O O . PRO B 1 7 ? -4.914 -17.906 31.891 1 44.75 7 PRO B O 1
ATOM 1507 N N . PHE B 1 8 ? -3.227 -16.797 32.281 1 41.69 8 PHE B N 1
ATOM 1508 C CA . PHE B 1 8 ? -3.605 -15.648 31.469 1 41.69 8 PHE B CA 1
ATOM 1509 C C . PHE B 1 8 ? -3.557 -15.992 29.984 1 41.69 8 PHE B C 1
ATOM 1511 O O . PHE B 1 8 ? -2.535 -16.469 29.484 1 41.69 8 PHE B O 1
ATOM 1518 N N . PRO B 1 9 ? -4.691 -16.328 29.391 1 35.41 9 PRO B N 1
ATOM 1519 C CA . PRO B 1 9 ? -4.559 -16.5 27.938 1 35.41 9 PRO B CA 1
ATOM 1520 C C . PRO B 1 9 ? -3.76 -15.375 27.281 1 35.41 9 PRO B C 1
ATOM 1522 O O . PRO B 1 9 ? -3.928 -14.203 27.641 1 35.41 9 PRO B O 1
ATOM 1525 N N . ALA B 1 10 ? -2.52 -15.562 26.938 1 36.5 10 ALA B N 1
ATOM 1526 C CA . ALA B 1 10 ? -1.804 -14.648 26.047 1 36.5 10 ALA B CA 1
ATOM 1527 C C . ALA B 1 10 ? -2.73 -14.094 24.969 1 36.5 10 ALA B C 1
ATOM 1529 O O . ALA B 1 10 ? -3.385 -14.852 24.25 1 36.5 10 ALA B O 1
ATOM 1530 N N . LEU B 1 11 ? -3.342 -12.969 25.156 1 36.19 11 LEU B N 1
ATOM 1531 C CA . LEU B 1 11 ? -3.93 -12.242 24.031 1 36.19 11 LEU B CA 1
ATOM 1532 C C . LEU B 1 11 ? -3.066 -12.383 22.781 1 36.19 11 LEU B C 1
ATOM 1534 O O . LEU B 1 11 ? -1.997 -11.773 22.688 1 36.19 11 LEU B O 1
ATOM 1538 N N . LEU B 1 12 ? -2.869 -13.508 22.312 1 34.72 12 LEU B N 1
ATOM 1539 C CA . LEU B 1 12 ? -2.314 -13.609 20.969 1 34.72 12 LEU B CA 1
ATOM 1540 C C . LEU B 1 12 ? -2.889 -12.523 20.062 1 34.72 12 LEU B C 1
ATOM 1542 O O . LEU B 1 12 ? -4.059 -12.586 19.688 1 34.72 12 LEU B O 1
ATOM 1546 N N . GLY B 1 13 ? -2.697 -11.297 20.453 1 37.34 13 GLY B N 1
ATOM 1547 C CA . GLY B 1 13 ? -3.086 -10.258 19.516 1 37.34 13 GLY B CA 1
ATOM 1548 C C . GLY B 1 13 ? -2.971 -10.688 18.062 1 37.34 13 GLY B C 1
ATOM 1549 O O . GLY B 1 13 ? -1.91 -11.148 17.625 1 37.34 13 GLY B O 1
ATOM 1550 N N . LEU B 1 14 ? -3.965 -11.258 17.469 1 38 14 LEU B N 1
ATOM 1551 C CA . LEU B 1 14 ? -4.039 -11.445 16.031 1 38 14 LEU B CA 1
ATOM 1552 C C . LEU B 1 14 ? -3.316 -10.32 15.289 1 38 14 LEU B C 1
ATOM 1554 O O . LEU B 1 14 ? -3.869 -9.234 15.117 1 38 14 LEU B O 1
ATOM 1558 N N . ALA B 1 15 ? -2.184 -9.945 15.641 1 41.81 15 ALA B N 1
ATOM 1559 C CA . ALA B 1 15 ? -1.409 -9.07 14.773 1 41.81 15 ALA B CA 1
ATOM 1560 C C . ALA B 1 15 ? -1.838 -9.219 13.32 1 41.81 15 ALA B C 1
ATOM 1562 O O . ALA B 1 15 ? -1.755 -10.305 12.75 1 41.81 15 ALA B O 1
ATOM 1563 N N . ASP B 1 16 ? -2.93 -8.578 12.898 1 53.22 16 ASP B N 1
ATOM 1564 C CA . ASP B 1 16 ? -3.326 -8.57 11.492 1 53.22 16 ASP B CA 1
ATOM 1565 C C . ASP B 1 16 ? -2.115 -8.383 10.578 1 53.22 16 ASP B C 1
ATOM 1567 O O . ASP B 1 16 ? -1.398 -7.387 10.695 1 53.22 16 ASP B O 1
ATOM 1571 N N . SER B 1 17 ? -1.527 -9.477 9.898 1 69 17 SER B N 1
ATOM 1572 C CA . SER B 1 17 ? -0.479 -9.773 8.922 1 69 17 SER B CA 1
ATOM 1573 C C . SER B 1 17 ? -0.394 -8.695 7.855 1 69 17 SER B C 1
ATOM 1575 O O . SER B 1 17 ? -1.094 -7.684 7.93 1 69 17 SER B O 1
ATOM 1577 N N . CYS B 1 18 ? 0.386 -8.531 6.836 1 86.56 18 CYS B N 1
ATOM 1578 C CA . CYS B 1 18 ? 0.667 -7.664 5.699 1 86.56 18 CYS B CA 1
ATOM 1579 C C . CYS B 1 18 ? -0.581 -6.902 5.273 1 86.56 18 CYS B C 1
ATOM 1581 O O . CYS B 1 18 ? -1.08 -7.094 4.16 1 86.56 18 CYS B O 1
ATOM 1583 N N . CYS B 1 19 ? -1.06 -5.934 6.184 1 84.94 19 CYS B N 1
ATOM 1584 C CA . CYS B 1 19 ? -2.367 -5.297 6.094 1 84.94 19 CYS B CA 1
ATOM 1585 C C . CYS B 1 19 ? -2.475 -4.453 4.828 1 84.94 19 CYS B C 1
ATOM 1587 O O . CYS B 1 19 ? -3.572 -4.051 4.434 1 84.94 19 CYS B O 1
ATOM 1589 N N . PHE B 1 20 ? -1.351 -4.297 4.141 1 89.69 20 PHE B N 1
ATOM 1590 C CA . PHE B 1 20 ? -1.372 -3.438 2.965 1 89.69 20 PHE B CA 1
ATOM 1591 C C . PHE B 1 20 ? -1.764 -4.23 1.723 1 89.69 20 PHE B C 1
ATOM 1593 O O . PHE B 1 20 ? -2.006 -3.65 0.661 1 89.69 20 PHE B O 1
ATOM 1600 N N . VAL B 1 21 ? -1.873 -5.523 1.864 1 95.75 21 VAL B N 1
ATOM 1601 C CA . VAL B 1 21 ? -2.295 -6.367 0.751 1 95.75 21 VAL B CA 1
ATOM 1602 C C . VAL B 1 21 ? -3.781 -6.152 0.472 1 95.75 21 VAL B C 1
ATOM 1604 O O . VAL B 1 21 ? -4.602 -6.16 1.394 1 95.75 21 VAL B O 1
ATOM 1607 N N . VAL B 1 22 ? -4.098 -5.902 -0.764 1 97.25 22 VAL B N 1
ATOM 1608 C CA . VAL B 1 22 ? -5.496 -5.75 -1.157 1 97.25 22 VAL B CA 1
ATOM 1609 C C . VAL B 1 22 ? -6.211 -7.094 -1.05 1 97.25 22 VAL B C 1
ATOM 1611 O O . VAL B 1 22 ? -5.883 -8.039 -1.772 1 97.25 22 VAL B O 1
ATOM 1614 N N . PRO B 1 23 ? -7.164 -7.168 -0.209 1 96.31 23 PRO B N 1
ATOM 1615 C CA . PRO B 1 23 ? -7.828 -8.461 -0.024 1 96.31 23 PRO B CA 1
ATOM 1616 C C . PRO B 1 23 ? -8.672 -8.867 -1.23 1 96.31 23 PRO B C 1
ATOM 1618 O O . PRO B 1 23 ? -9.102 -8.008 -2.008 1 96.31 23 PRO B O 1
ATOM 1621 N N . ARG B 1 24 ? -8.945 -10.102 -1.322 1 98.12 24 ARG B N 1
ATOM 1622 C CA . ARG B 1 24 ? -9.68 -10.695 -2.434 1 98.12 24 ARG B CA 1
ATOM 1623 C C . ARG B 1 24 ? -11.062 -10.062 -2.576 1 98.12 24 ARG B C 1
ATOM 1625 O O . ARG B 1 24 ? -11.547 -9.867 -3.691 1 98.12 24 ARG B O 1
ATOM 1632 N N . SER B 1 25 ? -11.68 -9.742 -1.444 1 96.94 25 SER B N 1
ATOM 1633 C CA . SER B 1 25 ? -13.008 -9.148 -1.47 1 96.94 25 SER B CA 1
ATOM 1634 C C . SER B 1 25 ? -12.992 -7.781 -2.139 1 96.94 25 SER B C 1
ATOM 1636 O O . SER B 1 25 ? -13.945 -7.41 -2.828 1 96.94 25 SER B O 1
ATOM 1638 N N . GLU B 1 26 ? -11.914 -7.078 -2.029 1 95.94 26 GLU B N 1
ATOM 1639 C CA . GLU B 1 26 ? -11.852 -5.707 -2.525 1 95.94 26 GLU B CA 1
ATOM 1640 C C . GLU B 1 26 ? -11.648 -5.676 -4.039 1 95.94 26 GLU B C 1
ATOM 1642 O O . GLU B 1 26 ? -12.078 -4.742 -4.711 1 95.94 26 GLU B O 1
ATOM 1647 N N . TRP B 1 27 ? -10.961 -6.668 -4.574 1 97.88 27 TRP B N 1
ATOM 1648 C CA . TRP B 1 27 ? -10.82 -6.664 -6.023 1 97.88 27 TRP B CA 1
ATOM 1649 C C . TRP B 1 27 ? -11.828 -7.605 -6.672 1 97.88 27 TRP B C 1
ATOM 1651 O O . TRP B 1 27 ? -11.75 -7.883 -7.871 1 97.88 27 TRP B O 1
ATOM 1661 N N . LYS B 1 28 ? -12.758 -8.078 -5.797 1 98.06 28 LYS B N 1
ATOM 1662 C CA . LYS B 1 28 ? -13.914 -8.844 -6.246 1 98.06 28 LYS B CA 1
ATOM 1663 C C . LYS B 1 28 ? -13.484 -10.148 -6.91 1 98.06 28 LYS B C 1
ATOM 1665 O O . LYS B 1 28 ? -13.977 -10.5 -7.984 1 98.06 28 LYS B O 1
ATOM 1670 N N . ALA B 1 29 ? -12.586 -10.773 -6.289 1 98.75 29 ALA B N 1
ATOM 1671 C CA . ALA B 1 29 ? -12.141 -12.086 -6.762 1 98.75 29 ALA B CA 1
ATOM 1672 C C . ALA B 1 29 ? -13.281 -13.102 -6.707 1 98.75 29 ALA B C 1
ATOM 1674 O O . ALA B 1 29 ? -14.141 -13.031 -5.824 1 98.75 29 ALA B O 1
ATOM 1675 N N . LEU B 1 30 ? -13.266 -14.062 -7.629 1 98.44 30 LEU B N 1
ATOM 1676 C CA . LEU B 1 30 ? -14.133 -15.234 -7.523 1 98.44 30 LEU B CA 1
ATOM 1677 C C . LEU B 1 30 ? -13.727 -16.109 -6.332 1 98.44 30 LEU B C 1
ATOM 1679 O O . LEU B 1 30 ? -12.562 -16.125 -5.941 1 98.44 30 LEU B O 1
ATOM 1683 N N . PRO B 1 31 ? -14.727 -16.797 -5.77 1 97.88 31 PRO B N 1
ATOM 1684 C CA . PRO B 1 31 ? -14.352 -17.719 -4.699 1 97.88 31 PRO B CA 1
ATOM 1685 C C . PRO B 1 31 ? -13.328 -18.766 -5.152 1 97.88 31 PRO B C 1
ATOM 1687 O O . PRO B 1 31 ? -13.414 -19.266 -6.277 1 97.88 31 PRO B O 1
ATOM 1690 N N . SER B 1 32 ? -12.438 -19.016 -4.27 1 98.38 32 SER B N 1
ATOM 1691 C CA . SER B 1 32 ? -11.406 -20.016 -4.57 1 98.38 32 SER B CA 1
ATOM 1692 C C . SER B 1 32 ? -11.93 -21.422 -4.348 1 98.38 32 SER B C 1
ATOM 1694 O O . SER B 1 32 ? -12.688 -21.672 -3.41 1 98.38 32 SER B O 1
ATOM 1696 N N . GLU B 1 33 ? -11.43 -22.344 -5.141 1 98.12 33 GLU B N 1
ATOM 1697 C CA . GLU B 1 33 ? -11.711 -23.766 -4.957 1 98.12 33 GLU B CA 1
ATOM 1698 C C . GLU B 1 33 ? -10.453 -24.531 -4.543 1 98.12 33 GLU B C 1
ATOM 1700 O O . GLU B 1 33 ? -10.445 -25.75 -4.496 1 98.12 33 GLU B O 1
ATOM 1705 N N . CYS B 1 34 ? -9.43 -23.75 -4.359 1 98.12 34 CYS B N 1
ATOM 1706 C CA . CYS B 1 34 ? -8.164 -24.344 -3.941 1 98.12 34 CYS B CA 1
ATOM 1707 C C . CYS B 1 34 ? -8.18 -24.656 -2.451 1 98.12 34 CYS B C 1
ATOM 1709 O O . CYS B 1 34 ? -8.688 -23.875 -1.651 1 98.12 34 CYS B O 1
ATOM 1711 N N . SER B 1 35 ? -7.547 -25.812 -2.049 1 96.44 35 SER B N 1
ATOM 1712 C CA . SER B 1 35 ? -7.617 -26.172 -0.638 1 96.44 35 SER B CA 1
ATOM 1713 C C . SER B 1 35 ? -6.277 -26.703 -0.135 1 96.44 35 SER B C 1
ATOM 1715 O O . SER B 1 35 ? -6.086 -26.875 1.071 1 96.44 35 SER B O 1
ATOM 1717 N N . LYS B 1 36 ? -5.371 -26.984 -1.017 1 97.56 36 LYS B N 1
ATOM 1718 C CA . LYS B 1 36 ? -4.102 -27.531 -0.563 1 97.56 36 LYS B CA 1
ATOM 1719 C C . LYS B 1 36 ? -3.268 -26.484 0.169 1 97.56 36 LYS B C 1
ATOM 1721 O O . LYS B 1 36 ? -2.992 -25.422 -0.374 1 97.56 36 LYS B O 1
ATOM 1726 N N . GLY B 1 37 ? -2.869 -26.781 1.357 1 97.75 37 GLY B N 1
ATOM 1727 C CA . GLY B 1 37 ? -2.121 -25.844 2.18 1 97.75 37 GLY B CA 1
ATOM 1728 C C . GLY B 1 37 ? -0.66 -25.734 1.782 1 97.75 37 GLY B C 1
ATOM 1729 O O . GLY B 1 37 ? -0.14 -26.609 1.071 1 97.75 37 GLY B O 1
ATOM 1730 N N . LEU B 1 38 ? -0.079 -24.688 2.191 1 97.62 38 LEU B N 1
ATOM 1731 C CA . LEU B 1 38 ? 1.355 -24.453 2.086 1 97.62 38 LEU B CA 1
ATOM 1732 C C . LEU B 1 38 ? 1.996 -24.375 3.469 1 97.62 38 LEU B C 1
ATOM 1734 O O . LEU B 1 38 ? 1.604 -23.547 4.297 1 97.62 38 LEU B O 1
ATOM 1738 N N . LYS B 1 39 ? 2.887 -25.281 3.756 1 95.81 39 LYS B N 1
ATOM 1739 C CA . LYS B 1 39 ? 3.539 -25.281 5.062 1 95.81 39 LYS B CA 1
ATOM 1740 C C . LYS B 1 39 ? 4.473 -24.078 5.211 1 95.81 39 LYS B C 1
ATOM 1742 O O . LYS B 1 39 ? 5.297 -23.828 4.332 1 95.81 39 LYS B O 1
ATOM 1747 N N . LYS B 1 40 ? 4.434 -23.375 6.242 1 94.25 40 LYS B N 1
ATOM 1748 C CA . LYS B 1 40 ? 5.234 -22.172 6.512 1 94.25 40 LYS B CA 1
ATOM 1749 C C . LYS B 1 40 ? 6.18 -22.406 7.691 1 94.25 40 LYS B C 1
ATOM 1751 O O . LYS B 1 40 ? 5.902 -23.234 8.562 1 94.25 40 LYS B O 1
ATOM 1756 N N . PRO B 1 41 ? 7.219 -21.719 7.785 1 97.56 41 PRO B N 1
ATOM 1757 C CA . PRO B 1 41 ? 7.656 -20.703 6.812 1 97.56 41 PRO B CA 1
ATOM 1758 C C . PRO B 1 41 ? 8.297 -21.328 5.574 1 97.56 41 PRO B C 1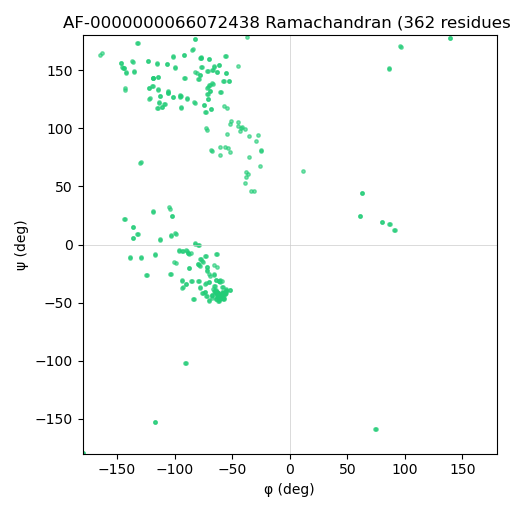
ATOM 1760 O O . PRO B 1 41 ? 9 -22.344 5.68 1 97.56 41 PRO B O 1
ATOM 1763 N N . VAL B 1 42 ? 8.086 -20.703 4.445 1 97.88 42 VAL B N 1
ATOM 1764 C CA . VAL B 1 42 ? 8.688 -21.219 3.221 1 97.88 42 VAL B CA 1
ATOM 1765 C C . VAL B 1 42 ? 10.055 -20.562 2.998 1 97.88 42 VAL B C 1
ATOM 1767 O O . VAL B 1 42 ? 10.32 -19.469 3.52 1 97.88 42 VAL B O 1
ATOM 1770 N N . ARG B 1 43 ? 10.812 -21.172 2.154 1 97.38 43 ARG B N 1
ATOM 1771 C CA . ARG B 1 43 ? 12.172 -20.688 1.911 1 97.38 43 ARG B CA 1
ATOM 1772 C C . ARG B 1 43 ? 12.258 -19.938 0.586 1 97.38 43 ARG B C 1
ATOM 1774 O O . ARG B 1 43 ? 13.109 -19.062 0.418 1 97.38 43 ARG B O 1
ATOM 1781 N N . TYR B 1 44 ? 11.398 -20.234 -0.311 1 98.69 44 TYR B N 1
ATOM 1782 C CA . TYR B 1 44 ? 11.602 -19.734 -1.665 1 98.69 44 TYR B CA 1
ATOM 1783 C C . TYR B 1 44 ? 10.453 -18.828 -2.088 1 98.69 44 TYR B C 1
ATOM 1785 O O . TYR B 1 44 ? 9.305 -19.062 -1.714 1 98.69 44 TYR B O 1
ATOM 1793 N N . VAL B 1 45 ? 10.812 -17.844 -2.811 1 98.88 45 VAL B N 1
ATOM 1794 C CA . VAL B 1 45 ? 9.891 -16.953 -3.518 1 98.88 45 VAL B CA 1
ATOM 1795 C C . VAL B 1 45 ? 10.203 -16.969 -5.012 1 98.88 45 VAL B C 1
ATOM 1797 O O . VAL B 1 45 ? 11.352 -16.797 -5.414 1 98.88 45 VAL B O 1
ATOM 1800 N N . VAL B 1 46 ? 9.234 -17.25 -5.793 1 98.88 46 VAL B N 1
ATOM 1801 C CA . VAL B 1 46 ? 9.43 -17.234 -7.238 1 98.88 46 VAL B CA 1
ATOM 1802 C C . VAL B 1 46 ? 8.719 -16.031 -7.848 1 98.88 46 VAL B C 1
ATOM 1804 O O . VAL B 1 46 ? 7.512 -15.867 -7.684 1 98.88 46 VAL B O 1
ATOM 1807 N N . ILE B 1 47 ? 9.508 -15.195 -8.508 1 98.94 47 ILE B N 1
ATOM 1808 C CA . ILE B 1 47 ? 8.992 -13.992 -9.156 1 98.94 47 ILE B CA 1
ATOM 1809 C C . ILE B 1 47 ? 8.711 -14.273 -10.625 1 98.94 47 ILE B C 1
ATOM 1811 O O . ILE B 1 47 ? 9.586 -14.773 -11.344 1 98.94 47 ILE B O 1
ATOM 1815 N N . SER B 1 48 ? 7.527 -13.984 -11.109 1 98.88 48 SER B N 1
ATOM 1816 C CA . SER B 1 48 ? 7.125 -14.141 -12.5 1 98.88 48 SER B CA 1
ATOM 1817 C C . SER B 1 48 ? 6.426 -12.883 -13.016 1 98.88 48 SER B C 1
ATOM 1819 O O . SER B 1 48 ? 6.309 -11.891 -12.297 1 98.88 48 SER B O 1
ATOM 1821 N N . HIS B 1 49 ? 6.125 -12.828 -14.336 1 98.88 49 HIS B N 1
ATOM 1822 C CA . HIS B 1 49 ? 5.203 -11.859 -14.906 1 98.88 49 HIS B CA 1
ATOM 1823 C C . HIS B 1 49 ? 4.066 -12.547 -15.656 1 98.88 49 HIS B C 1
ATOM 1825 O O . HIS B 1 49 ? 4.191 -13.711 -16.047 1 98.88 49 HIS B O 1
ATOM 1831 N N . THR B 1 50 ? 2.984 -11.898 -15.828 1 98.44 50 THR B N 1
ATOM 1832 C CA . THR B 1 50 ? 1.838 -12.508 -16.5 1 98.44 50 THR B CA 1
ATOM 1833 C C . THR B 1 50 ? 2.02 -12.484 -18.016 1 98.44 50 THR B C 1
ATOM 1835 O O . THR B 1 50 ? 1.297 -13.172 -18.734 1 98.44 50 THR B O 1
ATOM 1838 N N . ALA B 1 51 ? 2.93 -11.656 -18.453 1 97 51 ALA B N 1
ATOM 1839 C CA . ALA B 1 51 ? 3.223 -11.508 -19.875 1 97 51 ALA B CA 1
ATOM 1840 C C . ALA B 1 51 ? 1.996 -11.016 -20.641 1 97 51 ALA B C 1
ATOM 1842 O O . ALA B 1 51 ? 1.795 -11.375 -21.797 1 97 51 ALA B O 1
ATOM 1843 N N . GLY B 1 52 ? 1.073 -10.352 -20.016 1 95.62 52 GLY B N 1
ATOM 1844 C CA . GLY B 1 52 ? -0.094 -9.695 -20.578 1 95.62 52 GLY B CA 1
ATOM 1845 C C . GLY B 1 52 ? -0.095 -8.188 -20.359 1 95.62 52 GLY B C 1
ATOM 1846 O O . GLY B 1 52 ? 0.966 -7.562 -20.312 1 95.62 52 GLY B O 1
ATOM 1847 N N . SER B 1 53 ? -1.276 -7.621 -20.312 1 96.19 53 SER B N 1
ATOM 1848 C CA . SER B 1 53 ? -1.421 -6.18 -20.109 1 96.19 53 SER B CA 1
ATOM 1849 C C . SER B 1 53 ? -0.967 -5.762 -18.719 1 96.19 53 SER B C 1
ATOM 1851 O O . SER B 1 53 ? -1.223 -6.461 -17.734 1 96.19 53 SER B O 1
ATOM 1853 N N . PHE B 1 54 ? -0.263 -4.637 -18.719 1 97.38 54 PHE B N 1
ATOM 1854 C CA . PHE B 1 54 ? 0.006 -4.039 -17.422 1 97.38 54 PHE B CA 1
ATOM 1855 C C . PHE B 1 54 ? -1.161 -3.166 -16.969 1 97.38 54 PHE B C 1
ATOM 1857 O O . PHE B 1 54 ? -2.113 -2.961 -17.734 1 97.38 54 PHE B O 1
ATOM 1864 N N . CYS B 1 55 ? -1.157 -2.777 -15.758 1 98.62 55 CYS B N 1
ATOM 1865 C CA . CYS B 1 55 ? -2.131 -1.876 -15.148 1 98.62 55 CYS B CA 1
ATOM 1866 C C . CYS B 1 55 ? -1.441 -0.827 -14.289 1 98.62 55 CYS B C 1
ATOM 1868 O O . CYS B 1 55 ? -0.376 -1.083 -13.727 1 98.62 55 CYS B O 1
ATOM 1870 N N . SER B 1 56 ? -2.057 0.364 -14.219 1 97.94 56 SER B N 1
ATOM 1871 C CA . SER B 1 56 ? -1.299 1.441 -13.586 1 97.94 56 SER B CA 1
ATOM 1872 C C . SER B 1 56 ? -2.17 2.24 -12.625 1 97.94 56 SER B C 1
ATOM 1874 O O . SER B 1 56 ? -1.757 3.293 -12.133 1 97.94 56 SER B O 1
ATOM 1876 N N . SER B 1 57 ? -3.387 1.825 -12.391 1 98.38 57 SER B N 1
ATOM 1877 C CA . SER B 1 57 ? -4.293 2.381 -11.391 1 98.38 57 SER B CA 1
ATOM 1878 C C . SER B 1 57 ? -5.016 1.278 -10.625 1 98.38 57 SER B C 1
ATOM 1880 O O . SER B 1 57 ? -5.188 0.17 -11.141 1 98.38 57 SER B O 1
ATOM 1882 N N . PRO B 1 58 ? -5.477 1.624 -9.43 1 98.38 58 PRO B N 1
ATOM 1883 C CA . PRO B 1 58 ? -6.184 0.58 -8.688 1 98.38 58 PRO B CA 1
ATOM 1884 C C . PRO B 1 58 ? -7.355 -0.009 -9.469 1 98.38 58 PRO B C 1
ATOM 1886 O O . PRO B 1 58 ? -7.52 -1.23 -9.523 1 98.38 58 PRO B O 1
ATOM 1889 N N . ASP B 1 59 ? -8.125 0.832 -10.117 1 97.94 59 ASP B N 1
ATOM 1890 C CA . ASP B 1 59 ? -9.258 0.325 -10.883 1 97.94 59 ASP B CA 1
ATOM 1891 C C . ASP B 1 59 ? -8.797 -0.616 -11.992 1 97.94 59 ASP B C 1
ATOM 1893 O O . ASP B 1 59 ? -9.344 -1.71 -12.156 1 97.94 59 ASP B O 1
ATOM 1897 N N . SER B 1 60 ? -7.777 -0.22 -12.758 1 98.62 60 SER B N 1
ATOM 1898 C CA . SER B 1 60 ? -7.316 -1.045 -13.867 1 98.62 60 SER B CA 1
ATOM 1899 C C . SER B 1 60 ? -6.629 -2.312 -13.367 1 98.62 60 SER B C 1
ATOM 1901 O O . SER B 1 60 ? -6.719 -3.365 -14 1 98.62 60 SER B O 1
ATOM 1903 N N . CYS B 1 61 ? -5.98 -2.215 -12.227 1 98.81 61 CYS B N 1
ATOM 1904 C CA . CYS B 1 61 ? -5.25 -3.373 -11.727 1 98.81 61 CYS B CA 1
ATOM 1905 C C . CYS B 1 61 ? -6.199 -4.383 -11.086 1 98.81 61 CYS B C 1
ATOM 1907 O O . CYS B 1 61 ? -5.98 -5.59 -11.18 1 98.81 61 CYS B O 1
ATOM 1909 N N . GLU B 1 62 ? -7.219 -3.881 -10.414 1 98.69 62 GLU B N 1
ATOM 1910 C CA . GLU B 1 62 ? -8.258 -4.789 -9.945 1 98.69 62 GLU B CA 1
ATOM 1911 C C . GLU B 1 62 ? -8.898 -5.547 -11.102 1 98.69 62 GLU B C 1
ATOM 1913 O O . GLU B 1 62 ? -9.102 -6.762 -11.023 1 98.69 62 GLU B O 1
ATOM 1918 N N . GLN B 1 63 ? -9.195 -4.828 -12.141 1 98.69 63 GLN B N 1
ATOM 1919 C CA . GLN B 1 63 ? -9.758 -5.461 -13.328 1 98.69 63 GLN B CA 1
ATOM 1920 C C . GLN B 1 63 ? -8.797 -6.484 -13.914 1 98.69 63 GLN B C 1
ATOM 1922 O O . GLN B 1 63 ? -9.203 -7.57 -14.328 1 98.69 63 GLN B O 1
ATOM 1927 N N . GLN B 1 64 ? -7.523 -6.125 -13.961 1 98.81 64 GLN B N 1
ATOM 1928 C CA . GLN B 1 64 ? -6.539 -7.039 -14.523 1 98.81 64 GLN B CA 1
ATOM 1929 C C . GLN B 1 64 ? -6.414 -8.305 -13.68 1 98.81 64 GLN B C 1
ATOM 1931 O O . GLN B 1 64 ? -6.27 -9.406 -14.211 1 98.81 64 GLN B O 1
ATOM 1936 N N . ALA B 1 65 ? -6.422 -8.164 -12.383 1 98.81 65 ALA B N 1
ATOM 1937 C CA . ALA B 1 65 ? -6.414 -9.328 -11.5 1 98.81 65 ALA B CA 1
ATOM 1938 C C . ALA B 1 65 ? -7.609 -10.234 -11.773 1 98.81 65 ALA B C 1
ATOM 1940 O O . ALA B 1 65 ? -7.465 -11.461 -11.852 1 98.81 65 ALA B O 1
ATOM 1941 N N . ARG B 1 66 ? -8.773 -9.625 -11.977 1 98.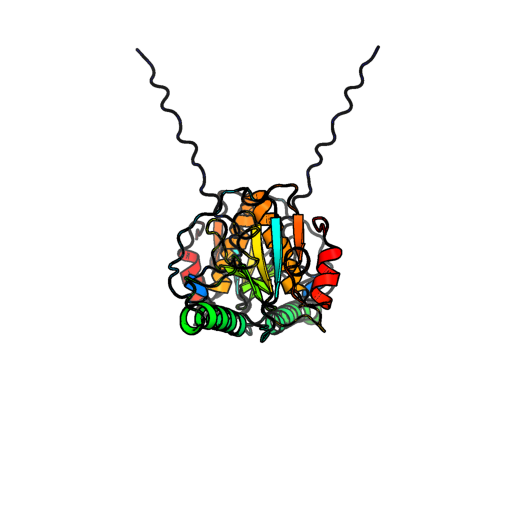75 66 ARG B N 1
ATOM 1942 C CA . ARG B 1 66 ? -9.969 -10.391 -12.32 1 98.75 66 ARG B CA 1
ATOM 1943 C C . ARG B 1 66 ? -9.797 -11.102 -13.656 1 98.75 66 ARG B C 1
ATOM 1945 O O . ARG B 1 66 ? -10.203 -12.258 -13.812 1 98.75 66 ARG B O 1
ATOM 1952 N N . ASN B 1 67 ? -9.219 -10.383 -14.617 1 98.69 67 ASN B N 1
ATOM 1953 C CA . ASN B 1 67 ? -8.984 -10.977 -15.93 1 98.69 67 ASN B CA 1
ATOM 1954 C C . ASN B 1 67 ? -8.094 -12.211 -15.836 1 98.69 67 ASN B C 1
ATOM 1956 O O . ASN B 1 67 ? -8.375 -13.242 -16.453 1 98.69 67 ASN B O 1
ATOM 1960 N N . VAL B 1 68 ? -7.039 -12.117 -15.078 1 98.56 68 VAL B N 1
ATOM 1961 C CA . VAL B 1 68 ? -6.105 -13.227 -14.906 1 98.56 68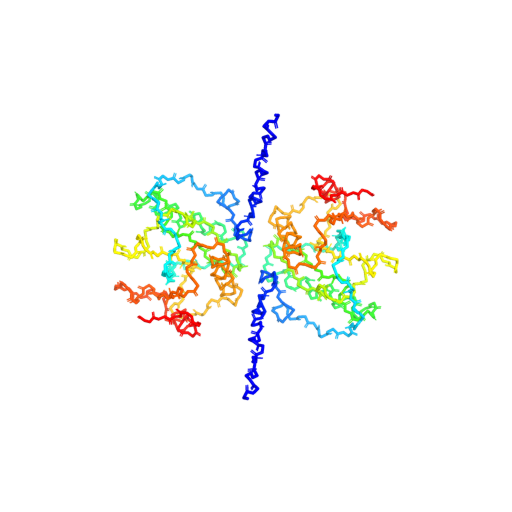 VAL B CA 1
ATOM 1962 C C . VAL B 1 68 ? -6.82 -14.406 -14.25 1 98.56 68 VAL B C 1
ATOM 1964 O O . VAL B 1 68 ? -6.707 -15.539 -14.719 1 98.56 68 VAL B O 1
ATOM 1967 N N . GLN B 1 69 ? -7.582 -14.141 -13.195 1 98.75 69 GLN B N 1
ATOM 1968 C CA . GLN B 1 69 ? -8.297 -15.203 -12.492 1 98.75 69 GLN B CA 1
ATOM 1969 C C . GLN B 1 69 ? -9.312 -15.883 -13.414 1 98.75 69 GLN B C 1
ATOM 1971 O O . GLN B 1 69 ? -9.383 -17.109 -13.477 1 98.75 69 GLN B O 1
ATOM 1976 N N . LEU B 1 70 ? -10.078 -15.055 -14.07 1 98.31 70 LEU B N 1
ATOM 1977 C CA . LEU B 1 70 ? -11.117 -15.578 -14.945 1 98.31 70 LEU B CA 1
ATOM 1978 C C . LEU B 1 70 ? -10.523 -16.484 -16.016 1 98.31 70 LEU B C 1
ATOM 1980 O O . LEU B 1 70 ? -11.039 -17.562 -16.281 1 98.31 70 LEU B O 1
ATOM 1984 N N . TYR B 1 71 ? -9.492 -16.078 -16.641 1 98.25 71 TYR B N 1
ATOM 1985 C CA . TYR B 1 71 ? -8.828 -16.875 -17.672 1 98.25 71 TYR B CA 1
ATOM 1986 C C . TYR B 1 71 ? -8.352 -18.203 -17.094 1 98.25 71 TYR B C 1
ATOM 1988 O O . TYR B 1 71 ? -8.602 -19.266 -17.688 1 98.25 71 TYR B O 1
ATOM 1996 N N . GLN B 1 72 ? -7.723 -18.172 -15.945 1 98.19 72 GLN B N 1
ATOM 1997 C CA . GLN B 1 72 ? -7.117 -19.375 -15.367 1 98.19 72 GLN B CA 1
ATOM 1998 C C . GLN B 1 72 ? -8.18 -20.328 -14.828 1 98.19 72 GLN B C 1
ATOM 2000 O O . GLN B 1 72 ? -8.039 -21.547 -14.938 1 98.19 72 GLN B O 1
ATOM 2005 N N . MET B 1 73 ? -9.281 -19.781 -14.312 1 98.31 73 MET B N 1
ATOM 2006 C CA . MET B 1 73 ? -10.336 -20.641 -13.773 1 98.31 73 MET B CA 1
ATOM 2007 C C . MET B 1 73 ? -11.266 -21.125 -14.883 1 98.31 73 MET B C 1
ATOM 2009 O O . MET B 1 73 ? -11.531 -22.312 -15 1 98.31 73 MET B O 1
ATOM 2013 N N . LYS B 1 74 ? -11.688 -20.234 -15.734 1 97.75 74 LYS B N 1
ATOM 2014 C CA . LYS B 1 74 ? -12.758 -20.562 -16.688 1 97.75 74 LYS B CA 1
ATOM 2015 C C . LYS B 1 74 ? -12.188 -21.125 -17.984 1 97.75 74 LYS B C 1
ATOM 2017 O O . LYS B 1 74 ? -12.797 -21.984 -18.609 1 97.75 74 LYS B O 1
ATOM 2022 N N . GLN B 1 75 ? -11.055 -20.641 -18.359 1 97.25 75 GLN B N 1
ATOM 2023 C CA . GLN B 1 75 ? -10.492 -21.125 -19.625 1 97.25 75 GLN B CA 1
ATOM 2024 C C . GLN B 1 75 ? -9.547 -22.297 -19.391 1 97.25 75 GLN B C 1
ATOM 2026 O O . GLN B 1 75 ? -9.547 -23.266 -20.156 1 97.25 75 GLN B O 1
ATOM 2031 N N . LEU B 1 76 ? -8.773 -22.281 -18.297 1 97.19 76 LEU B N 1
ATOM 2032 C CA . LEU B 1 76 ? -7.781 -23.328 -18.078 1 97.19 76 LEU B CA 1
ATOM 2033 C C . LEU B 1 76 ? -8.305 -24.359 -17.094 1 97.19 76 LEU B C 1
ATOM 2035 O O . LEU B 1 76 ? -7.695 -25.422 -16.922 1 97.19 76 LEU B O 1
ATOM 2039 N N . GLY B 1 77 ? -9.383 -24.031 -16.359 1 97.5 77 GLY B N 1
ATOM 2040 C CA . GLY B 1 77 ? -10 -24.984 -15.453 1 97.5 77 GLY B CA 1
ATOM 2041 C C . G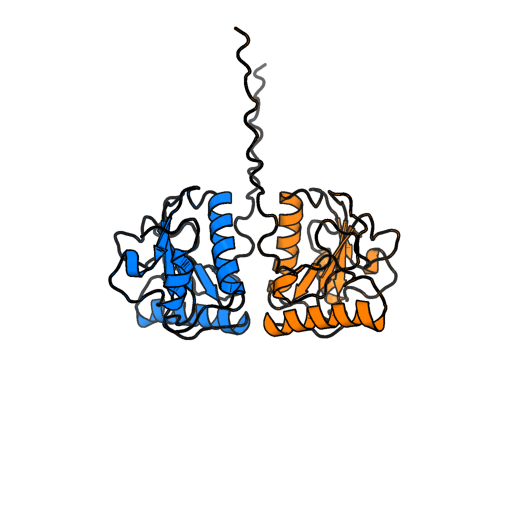LY B 1 77 ? -9.273 -25.109 -14.125 1 97.5 77 GLY B C 1
ATOM 2042 O O . GLY B 1 77 ? -9.398 -26.125 -13.438 1 97.5 77 GLY B O 1
ATOM 2043 N N . TRP B 1 78 ? -8.469 -24.141 -13.781 1 97.75 78 TRP B N 1
ATOM 2044 C CA . TRP B 1 78 ? -7.742 -24.172 -12.516 1 97.75 78 TRP B CA 1
ATOM 2045 C C . TRP B 1 78 ? -8.664 -23.797 -11.359 1 97.75 78 TRP B C 1
ATOM 2047 O O . TRP B 1 78 ? -9.75 -23.25 -11.57 1 97.75 78 TRP B O 1
ATOM 2057 N N . CYS B 1 79 ? -8.289 -24.141 -10.156 1 98.31 79 CYS B N 1
ATOM 2058 C CA . CYS B 1 79 ? -9.148 -23.953 -8.992 1 98.31 79 CYS B CA 1
ATOM 2059 C C . CYS B 1 79 ? -9.164 -22.5 -8.539 1 98.31 79 CYS B C 1
ATOM 2061 O O . CYS B 1 79 ? -10 -22.109 -7.723 1 98.31 79 CYS B O 1
ATOM 2063 N N . ASP B 1 80 ? -8.227 -21.656 -9.07 1 98.69 80 ASP B N 1
ATOM 2064 C CA . ASP B 1 80 ? -8.117 -20.234 -8.789 1 98.69 80 ASP B CA 1
ATOM 2065 C C . ASP B 1 80 ? -6.965 -19.609 -9.57 1 98.69 80 ASP B C 1
ATOM 2067 O O . ASP B 1 80 ? -6.324 -20.266 -10.383 1 98.69 80 ASP B O 1
ATOM 2071 N N . VAL B 1 81 ? -6.77 -18.297 -9.367 1 98.69 81 VAL B N 1
ATOM 2072 C CA . VAL B 1 81 ? -5.535 -17.688 -9.852 1 98.69 81 VAL B CA 1
ATOM 2073 C C . VAL B 1 81 ? -4.332 -18.469 -9.328 1 98.69 81 VAL B C 1
ATOM 2075 O O . VAL B 1 81 ? -4.324 -18.922 -8.18 1 98.69 81 VAL B O 1
ATOM 2078 N N . ALA B 1 82 ? -3.354 -18.641 -10.109 1 98.56 82 ALA B N 1
ATOM 2079 C CA . ALA B 1 82 ? -2.27 -19.578 -9.836 1 98.56 82 ALA B CA 1
ATOM 2080 C C . ALA B 1 82 ? -1.283 -19.016 -8.828 1 98.56 82 ALA B C 1
ATOM 2082 O O . ALA B 1 82 ? -0.507 -19.75 -8.219 1 98.56 82 ALA B O 1
ATOM 2083 N N . TYR B 1 83 ? -1.288 -17.75 -8.625 1 98.81 83 TYR B N 1
ATOM 2084 C CA . TYR B 1 83 ? -0.248 -17.062 -7.879 1 98.81 83 TYR B CA 1
ATOM 2085 C C . TYR B 1 83 ? -0.694 -16.797 -6.445 1 98.81 83 TYR B C 1
ATOM 2087 O O . TYR B 1 83 ? -1.892 -16.672 -6.176 1 98.81 83 TYR B O 1
ATOM 2095 N N . ASN B 1 84 ? 0.207 -16.719 -5.602 1 98.81 84 ASN B N 1
ATOM 2096 C CA . ASN B 1 84 ? -0.076 -16.312 -4.23 1 98.81 84 ASN B CA 1
ATOM 2097 C C . ASN B 1 84 ? -0.376 -14.812 -4.137 1 98.81 84 ASN B C 1
ATOM 2099 O O . ASN B 1 84 ? -1.273 -14.398 -3.402 1 98.81 84 ASN B O 1
ATOM 2103 N N . PHE B 1 85 ? 0.398 -14.062 -4.895 1 98.88 85 PHE B N 1
ATOM 2104 C CA . PHE B 1 85 ? 0.207 -12.617 -4.918 1 98.88 85 PHE B CA 1
ATOM 2105 C C . PHE B 1 85 ? 0.427 -12.07 -6.324 1 98.88 85 PHE B C 1
ATOM 2107 O O . PHE B 1 85 ? 1.233 -12.602 -7.086 1 98.88 85 PHE B O 1
ATOM 2114 N N . LEU B 1 86 ? -0.307 -11 -6.645 1 98.94 86 LEU B N 1
ATOM 2115 C CA . LEU B 1 86 ? -0.171 -10.266 -7.895 1 98.94 86 LEU B CA 1
ATOM 2116 C C . LEU B 1 86 ? 0.224 -8.812 -7.629 1 98.94 86 LEU B C 1
ATOM 2118 O O . LEU B 1 86 ? -0.307 -8.18 -6.711 1 98.94 86 LEU B O 1
ATOM 2122 N N . ILE B 1 87 ? 1.148 -8.359 -8.398 1 98.88 87 ILE B N 1
ATOM 2123 C CA . ILE B 1 87 ? 1.633 -6.992 -8.227 1 98.88 87 ILE B CA 1
ATOM 2124 C C . ILE B 1 87 ? 1.241 -6.148 -9.445 1 98.88 87 ILE B C 1
ATOM 2126 O O . ILE B 1 87 ? 1.513 -6.527 -10.586 1 98.88 87 ILE B O 1
ATOM 2130 N N . GLY B 1 88 ? 0.61 -5.004 -9.18 1 98.75 88 GLY B N 1
ATOM 2131 C CA . GLY B 1 88 ? 0.309 -4.039 -10.227 1 98.75 88 GLY B CA 1
ATOM 2132 C C . GLY B 1 88 ? 1.269 -2.863 -10.242 1 98.75 88 GLY B C 1
ATOM 2133 O O . GLY B 1 88 ? 1.934 -2.582 -9.25 1 98.75 88 GLY B O 1
ATOM 2134 N N . GLU B 1 89 ? 1.274 -2.16 -11.383 1 98.5 89 GLU B N 1
ATOM 2135 C CA . GLU B 1 89 ? 2.115 -0.968 -11.453 1 98.5 89 GLU B CA 1
ATOM 2136 C C . GLU B 1 89 ? 1.451 0.216 -10.758 1 98.5 89 GLU B C 1
ATOM 2138 O O . GLU B 1 89 ? 2.027 1.304 -10.688 1 98.5 89 GLU B O 1
ATOM 2143 N N . ASP B 1 90 ? 0.272 -0.012 -10.242 1 98.38 90 ASP B N 1
ATOM 2144 C CA . ASP B 1 90 ? -0.31 0.959 -9.32 1 98.38 90 ASP B CA 1
ATOM 2145 C C . ASP B 1 90 ? 0.396 0.923 -7.965 1 98.38 90 ASP B C 1
ATOM 2147 O O . ASP B 1 90 ? 0.147 1.772 -7.105 1 98.38 90 ASP B O 1
ATOM 2151 N N . GLY B 1 91 ? 1.228 -0.049 -7.762 1 97.94 91 GLY B N 1
ATOM 2152 C CA . GLY B 1 91 ? 2.014 -0.124 -6.539 1 97.94 91 GLY B CA 1
ATOM 2153 C C . GLY B 1 91 ? 1.333 -0.916 -5.438 1 97.94 91 GLY B C 1
ATOM 2154 O O . GLY B 1 91 ? 1.747 -0.858 -4.277 1 97.94 91 GLY B O 1
ATOM 2155 N N . HIS B 1 92 ? 0.278 -1.646 -5.773 1 98.44 92 HIS B N 1
ATOM 2156 C CA . HIS B 1 92 ? -0.41 -2.467 -4.781 1 98.44 92 HIS B CA 1
ATOM 2157 C C . HIS B 1 92 ? -0.109 -3.947 -4.992 1 98.44 92 HIS B C 1
ATOM 2159 O O . HIS B 1 92 ? 0.305 -4.355 -6.078 1 98.44 92 HIS B O 1
ATOM 2165 N N . VAL B 1 93 ? -0.233 -4.695 -3.939 1 98.5 93 VAL B N 1
ATOM 2166 C CA . VAL B 1 93 ? -0.201 -6.152 -3.938 1 98.5 93 VAL B CA 1
ATOM 2167 C C . VAL B 1 93 ? -1.623 -6.703 -3.846 1 98.5 93 VAL B C 1
ATOM 2169 O O . VAL B 1 93 ? -2.375 -6.344 -2.936 1 98.5 93 VAL B O 1
ATOM 2172 N N . TYR B 1 94 ? -1.973 -7.543 -4.727 1 98.81 94 TYR B N 1
ATOM 2173 C CA . TYR B 1 94 ? -3.287 -8.18 -4.727 1 98.81 94 TYR B CA 1
ATOM 2174 C C . TYR B 1 94 ? -3.191 -9.625 -4.27 1 98.81 94 TYR B C 1
ATOM 2176 O O . TYR B 1 94 ? -2.385 -10.398 -4.793 1 98.81 94 TYR B O 1
ATOM 2184 N N . GLU B 1 95 ? -4.031 -9.961 -3.354 1 98.56 95 GLU B N 1
ATOM 2185 C CA . GLU B 1 95 ? -4 -11.312 -2.805 1 98.56 95 GLU B CA 1
ATOM 2186 C C . GLU B 1 95 ? -4.578 -12.32 -3.791 1 98.56 95 GLU B C 1
ATOM 2188 O O . GLU B 1 95 ? -5.719 -12.188 -4.234 1 98.56 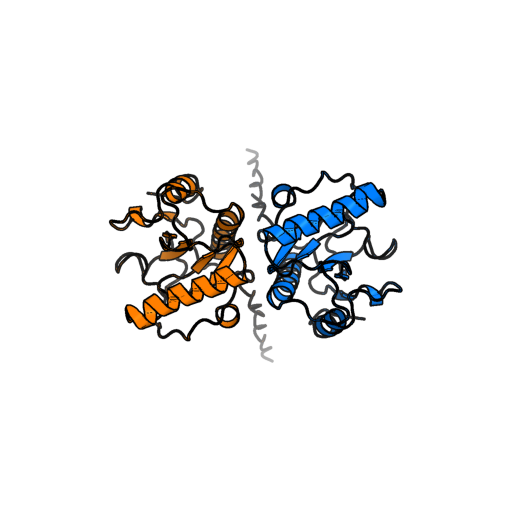95 GLU B O 1
ATOM 2193 N N . GLY B 1 96 ? -3.801 -13.242 -4.156 1 98.75 96 GLY B N 1
ATOM 2194 C CA . GLY B 1 96 ? -4.285 -14.422 -4.848 1 98.75 96 GLY B CA 1
ATOM 2195 C C . GLY B 1 96 ? -4.656 -15.555 -3.908 1 98.75 96 GLY B C 1
ATOM 2196 O O . GLY B 1 96 ? -5.668 -15.484 -3.207 1 98.75 96 GLY B O 1
ATOM 2197 N N . ARG B 1 97 ? -3.699 -16.531 -3.852 1 98.75 97 ARG B N 1
ATOM 2198 C CA . ARG B 1 97 ? -3.941 -17.656 -2.961 1 98.75 97 ARG B CA 1
ATOM 2199 C C . ARG B 1 97 ? -3.383 -17.391 -1.567 1 98.75 97 ARG B C 1
ATOM 2201 O O . ARG B 1 97 ? -3.543 -18.203 -0.658 1 98.75 97 ARG B O 1
ATOM 2208 N N . GLY B 1 98 ? -2.715 -16.281 -1.393 1 97.88 98 GLY B N 1
ATOM 2209 C CA . GLY B 1 98 ? -2.26 -15.836 -0.087 1 97.88 98 GLY B CA 1
ATOM 2210 C C . GLY B 1 98 ? -1.075 -16.625 0.437 1 97.88 98 GLY B C 1
ATOM 2211 O O . GLY B 1 98 ? -0.318 -17.203 -0.342 1 97.88 98 GLY B O 1
ATOM 2212 N N . TRP B 1 99 ? -0.874 -16.609 1.711 1 97.75 99 TRP B N 1
ATOM 2213 C CA . TRP B 1 99 ? 0.338 -17.109 2.346 1 97.75 99 TRP B CA 1
ATOM 2214 C C . TRP B 1 99 ? 0.212 -18.609 2.645 1 97.75 99 TRP B C 1
ATOM 2216 O O . TRP B 1 99 ? 1.216 -19.281 2.852 1 97.75 99 TRP B O 1
ATOM 2226 N N . THR B 1 100 ? -1.044 -19.078 2.682 1 97.19 100 THR B N 1
ATOM 2227 C CA . THR B 1 100 ? -1.201 -20.375 3.34 1 97.19 100 THR B CA 1
ATOM 2228 C C . THR B 1 100 ? -1.706 -21.422 2.355 1 97.19 100 THR B C 1
ATOM 2230 O O . THR B 1 100 ? -1.806 -22.609 2.695 1 97.19 100 THR B O 1
ATOM 2233 N N . ILE B 1 101 ? -2.074 -21.016 1.174 1 98.44 101 ILE B N 1
ATOM 2234 C CA . ILE B 1 101 ? -2.551 -21.938 0.149 1 98.44 101 ILE B CA 1
ATOM 2235 C C . ILE B 1 101 ? -1.48 -22.125 -0.926 1 98.44 101 ILE B C 1
ATOM 2237 O O . ILE B 1 101 ? -0.895 -21.141 -1.392 1 98.44 101 ILE B O 1
ATOM 2241 N N . LYS B 1 102 ? -1.188 -23.328 -1.271 1 98.5 102 LYS B N 1
ATOM 2242 C CA . LYS B 1 102 ? -0.219 -23.641 -2.318 1 98.5 102 LYS B CA 1
ATOM 2243 C C . LYS B 1 102 ? -0.633 -23.031 -3.652 1 98.5 102 LYS B C 1
ATOM 2245 O O . LYS B 1 102 ? -1.795 -23.125 -4.055 1 98.5 102 LYS B O 1
ATOM 2250 N N . GLY B 1 103 ? 0.284 -22.328 -4.352 1 98.06 103 GLY B N 1
ATOM 2251 C CA . GLY B 1 103 ? 0.034 -21.828 -5.691 1 98.06 103 GLY B CA 1
ATOM 2252 C C . GLY B 1 103 ? 0.25 -22.875 -6.773 1 98.06 103 GLY B C 1
ATOM 2253 O O . GLY B 1 103 ? 0.575 -24.031 -6.477 1 98.06 103 GLY B O 1
ATOM 2254 N N . ASP B 1 104 ? -0.014 -22.516 -8.047 1 97.69 104 ASP B N 1
ATOM 2255 C CA . ASP B 1 104 ? 0.283 -23.281 -9.258 1 97.69 104 ASP B CA 1
ATOM 2256 C C . ASP B 1 104 ? 1.013 -22.406 -10.281 1 97.69 104 ASP B C 1
ATOM 2258 O O . ASP B 1 104 ? 0.499 -22.156 -11.375 1 97.69 104 ASP B O 1
ATOM 2262 N N . HIS B 1 105 ? 2.188 -22.109 -9.977 1 96.88 105 HIS B N 1
ATOM 2263 C CA . HIS B 1 105 ? 2.869 -21.031 -10.68 1 96.88 105 HIS B CA 1
ATOM 2264 C C . HIS B 1 105 ? 4.18 -21.516 -11.297 1 96.88 105 HIS B C 1
ATOM 2266 O O . HIS B 1 105 ? 4.676 -20.922 -12.25 1 96.88 105 HIS B O 1
ATOM 2272 N N . THR B 1 106 ? 4.742 -22.5 -10.742 1 96.69 106 THR B N 1
ATOM 2273 C CA . THR B 1 106 ? 6.098 -22.828 -11.18 1 96.69 106 THR B CA 1
ATOM 2274 C C . THR B 1 106 ? 6.309 -24.328 -11.195 1 96.69 106 THR B C 1
ATOM 2276 O O . THR B 1 106 ? 7.402 -24.812 -10.891 1 96.69 106 THR B O 1
ATOM 2279 N N . GLY B 1 107 ? 5.32 -25.172 -11.273 1 94.69 107 GLY B N 1
ATOM 2280 C CA . GLY B 1 107 ? 5.418 -26.609 -11.438 1 94.69 107 GLY B CA 1
ATOM 2281 C C . GLY B 1 107 ? 5.344 -27.359 -10.125 1 94.69 107 GLY B C 1
ATOM 2282 O O . GLY B 1 107 ? 5.461 -26.766 -9.055 1 94.69 107 GLY B O 1
ATOM 2283 N N . PRO B 1 108 ? 5.234 -28.656 -10.164 1 94.44 108 PRO B N 1
ATOM 2284 C CA . PRO B 1 108 ? 4.887 -29.469 -9.008 1 94.44 108 PRO B CA 1
ATOM 2285 C C . PRO B 1 108 ? 6 -29.531 -7.961 1 94.44 108 PRO B C 1
ATOM 2287 O O . PRO B 1 108 ? 5.73 -29.734 -6.777 1 94.44 108 PRO B O 1
ATOM 2290 N N . ILE B 1 109 ? 7.176 -29.344 -8.414 1 96 109 ILE B N 1
ATOM 2291 C CA . ILE B 1 109 ? 8.305 -29.422 -7.492 1 96 109 ILE B CA 1
ATOM 2292 C C . ILE B 1 109 ? 8.367 -28.156 -6.641 1 96 109 ILE B C 1
ATOM 2294 O O . ILE B 1 109 ? 8.562 -28.234 -5.422 1 96 109 ILE B O 1
ATOM 2298 N N . TRP B 1 110 ? 8.156 -27.047 -7.227 1 97.44 110 TRP B N 1
ATOM 2299 C CA . TRP B 1 110 ? 8.414 -25.766 -6.562 1 97.44 110 TRP B CA 1
ATOM 2300 C C . TRP B 1 110 ? 7.148 -25.25 -5.891 1 97.44 110 TRP B C 1
ATOM 2302 O O . TRP B 1 110 ? 7.219 -24.562 -4.867 1 97.44 110 TRP B O 1
ATOM 2312 N N . ASN B 1 111 ? 6.008 -25.516 -6.383 1 98.12 111 ASN B N 1
ATOM 2313 C CA . ASN B 1 111 ? 4.742 -24.984 -5.883 1 98.12 111 ASN B CA 1
ATOM 2314 C C . ASN B 1 111 ? 4.555 -25.297 -4.398 1 98.12 111 ASN B C 1
ATOM 2316 O O . ASN B 1 111 ? 4.121 -24.438 -3.629 1 98.12 111 ASN B O 1
ATOM 2320 N N . PRO B 1 112 ? 4.957 -26.5 -3.906 1 97.88 112 PRO B N 1
ATOM 2321 C CA . PRO B 1 112 ? 4.691 -26.828 -2.504 1 97.88 112 PRO B CA 1
ATOM 2322 C C . PRO B 1 112 ? 5.73 -26.234 -1.553 1 97.88 112 PRO B C 1
ATOM 2324 O O . PRO B 1 112 ? 5.6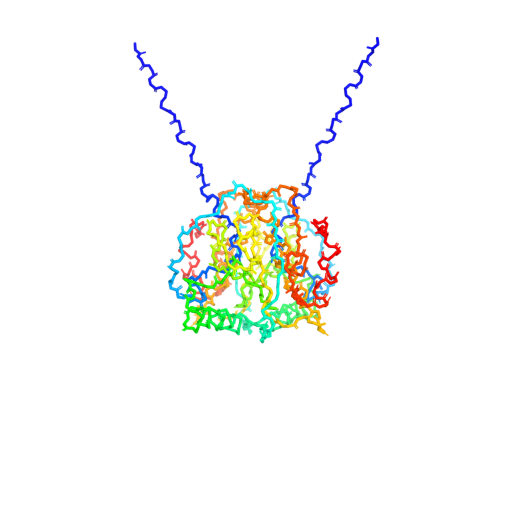45 -26.438 -0.338 1 97.88 112 PRO B O 1
ATOM 2327 N N . MET B 1 113 ? 6.691 -25.516 -2.064 1 97.94 113 MET B N 1
ATOM 2328 C CA . MET B 1 113 ? 7.734 -25.031 -1.164 1 97.94 113 MET B CA 1
ATOM 2329 C C . MET B 1 113 ? 8.07 -23.578 -1.452 1 97.94 113 MET B C 1
ATOM 2331 O O . MET B 1 113 ? 9.141 -23.094 -1.082 1 97.94 113 MET B O 1
ATOM 2335 N N . SER B 1 114 ? 7.199 -22.875 -2.209 1 98.62 114 SER B N 1
ATOM 2336 C CA . SER B 1 114 ? 7.523 -21.5 -2.557 1 98.62 114 SER B CA 1
ATOM 2337 C C . SER B 1 114 ? 6.266 -20.641 -2.621 1 98.62 114 SER B C 1
ATOM 2339 O O . SER B 1 114 ? 5.16 -21.156 -2.797 1 98.62 114 SER B O 1
ATOM 2341 N N . ILE B 1 115 ? 6.453 -19.359 -2.367 1 98.75 115 ILE B N 1
ATOM 2342 C CA . ILE B 1 115 ? 5.453 -18.344 -2.639 1 98.75 115 ILE B CA 1
ATOM 2343 C C . ILE B 1 115 ? 5.637 -17.812 -4.059 1 98.75 115 ILE B C 1
ATOM 2345 O O . ILE B 1 115 ? 6.738 -17.422 -4.445 1 98.75 115 ILE B O 1
ATOM 2349 N N . GLY B 1 116 ? 4.57 -17.844 -4.844 1 98.88 116 GLY B N 1
ATOM 2350 C CA . GLY B 1 116 ? 4.59 -17.281 -6.18 1 98.88 116 GLY B CA 1
ATOM 2351 C C . GLY B 1 116 ? 4.074 -15.859 -6.23 1 98.88 116 GLY B C 1
ATOM 2352 O O . GLY B 1 116 ? 2.916 -15.594 -5.891 1 98.88 116 GLY B O 1
ATOM 2353 N N . ILE B 1 117 ? 4.906 -14.922 -6.633 1 98.94 117 ILE B N 1
ATOM 2354 C CA . ILE B 1 117 ? 4.547 -13.523 -6.824 1 98.94 117 ILE B CA 1
ATOM 2355 C C . ILE B 1 117 ? 4.648 -13.164 -8.305 1 98.94 117 ILE B C 1
ATOM 2357 O O . ILE B 1 117 ? 5.711 -13.312 -8.914 1 98.94 117 ILE B O 1
ATOM 2361 N N . THR B 1 118 ? 3.564 -12.703 -8.883 1 98.94 118 THR B N 1
ATOM 2362 C CA . THR B 1 118 ? 3.609 -12.352 -10.297 1 98.94 118 THR B CA 1
ATOM 2363 C C . THR B 1 118 ? 3.402 -10.852 -10.492 1 98.94 118 THR B C 1
ATOM 2365 O O . THR B 1 118 ? 2.572 -10.242 -9.812 1 98.94 118 THR B O 1
ATOM 2368 N N . PHE B 1 119 ? 4.234 -10.266 -11.312 1 98.94 119 PHE B N 1
ATOM 2369 C CA . PHE B 1 119 ? 4 -8.906 -11.773 1 98.94 119 PHE B CA 1
ATOM 2370 C C . PHE B 1 119 ? 3.035 -8.891 -12.953 1 98.94 119 PHE B C 1
ATOM 2372 O O . PHE B 1 119 ? 3.26 -9.578 -13.953 1 98.94 119 PHE B O 1
ATOM 2379 N N . MET B 1 120 ? 1.955 -8.188 -12.82 1 98.88 120 MET B N 1
ATOM 2380 C CA . MET B 1 120 ? 1.006 -8.102 -13.922 1 98.88 120 MET B CA 1
ATOM 2381 C C . MET B 1 120 ? 1.546 -7.203 -15.039 1 98.88 120 MET B C 1
ATOM 2383 O O . MET B 1 120 ? 1.754 -6.008 -14.828 1 98.88 120 MET B O 1
ATOM 2387 N N . GLY B 1 121 ? 1.82 -7.754 -16.156 1 98.75 121 GLY B N 1
ATOM 2388 C CA . GLY B 1 121 ? 2.43 -7.07 -17.297 1 98.75 121 GLY B CA 1
ATOM 2389 C C . GLY B 1 121 ? 3.471 -7.91 -18 1 98.75 121 GLY B C 1
ATOM 2390 O O . GLY B 1 121 ? 3.66 -9.086 -17.688 1 98.75 121 GLY B O 1
ATOM 2391 N N . ASP B 1 122 ? 4.031 -7.391 -19.047 1 98.81 122 ASP B N 1
ATOM 2392 C CA . ASP B 1 122 ? 5.145 -7.984 -19.781 1 98.81 122 ASP B CA 1
ATOM 2393 C C . ASP B 1 122 ? 6.422 -7.168 -19.594 1 98.81 122 ASP B C 1
ATOM 2395 O O . ASP B 1 122 ? 6.504 -6.02 -20.047 1 98.81 122 ASP B O 1
ATOM 2399 N N . TYR B 1 123 ? 7.41 -7.758 -19.031 1 98.88 123 TYR B N 1
ATOM 2400 C CA . TYR B 1 123 ? 8.609 -7.012 -18.656 1 98.88 123 TYR B CA 1
ATOM 2401 C C . TYR B 1 123 ? 9.836 -7.555 -19.391 1 98.88 123 TYR B C 1
ATOM 2403 O O . TYR B 1 123 ? 10.945 -7.535 -18.859 1 98.88 123 TYR B O 1
ATOM 2411 N N . SER B 1 124 ? 9.578 -8.086 -20.531 1 98.62 124 SER B N 1
ATOM 2412 C CA . SER B 1 124 ? 10.656 -8.531 -21.422 1 98.62 124 SER B CA 1
ATOM 2413 C C . SER B 1 124 ? 11.492 -7.352 -21.906 1 98.62 124 SER B C 1
ATOM 2415 O O . SER B 1 124 ? 12.719 -7.449 -22 1 98.62 124 SER B O 1
ATOM 2417 N N . HIS B 1 125 ? 10.797 -6.172 -22.141 1 98.25 125 HIS B N 1
ATOM 2418 C CA . HIS B 1 125 ? 11.5 -5.074 -22.781 1 98.25 125 HIS B CA 1
ATOM 2419 C C . HIS B 1 125 ? 11.273 -3.762 -22.047 1 98.25 125 HIS B C 1
ATOM 2421 O O . HIS B 1 125 ? 11.617 -2.689 -22.547 1 98.25 125 HIS B O 1
ATOM 2427 N N . ARG B 1 126 ? 10.688 -3.822 -20.922 1 97.94 126 ARG B N 1
ATOM 2428 C CA . ARG B 1 126 ? 10.516 -2.635 -20.094 1 97.94 126 ARG B CA 1
ATOM 2429 C C . ARG B 1 126 ? 10.586 -2.988 -18.609 1 97.94 126 ARG B C 1
ATOM 2431 O O . ARG B 1 126 ? 10.305 -4.125 -18.219 1 97.94 126 ARG B O 1
ATOM 2438 N N . VAL B 1 127 ? 10.922 -1.991 -17.844 1 98.19 127 VAL B N 1
ATOM 2439 C CA . VAL B 1 127 ? 11.031 -2.16 -16.406 1 98.19 127 VAL B CA 1
ATOM 2440 C C . VAL B 1 127 ? 9.703 -1.834 -15.734 1 98.19 127 VAL B C 1
ATOM 2442 O O . VAL B 1 127 ? 8.977 -0.948 -16.188 1 98.19 127 VAL B O 1
ATOM 2445 N N . PRO B 1 128 ? 9.344 -2.578 -14.672 1 98.38 128 PRO B N 1
ATOM 2446 C CA . PRO B 1 128 ? 8.156 -2.17 -13.906 1 98.38 128 PRO B CA 1
ATOM 2447 C C . PRO B 1 128 ? 8.312 -0.784 -13.281 1 98.38 128 PRO B C 1
ATOM 2449 O O . PRO B 1 128 ? 9.43 -0.32 -13.062 1 98.38 128 PRO B O 1
ATOM 2452 N N . ALA B 1 129 ? 7.152 -0.17 -13.055 1 97.56 129 ALA B N 1
ATOM 2453 C CA . ALA B 1 129 ? 7.195 1.066 -12.281 1 97.56 129 ALA B CA 1
ATOM 2454 C C . ALA B 1 129 ? 7.875 0.845 -10.93 1 97.56 129 ALA B C 1
ATOM 2456 O O . ALA B 1 129 ? 7.742 -0.224 -10.328 1 97.56 129 ALA B O 1
ATOM 2457 N N . LYS B 1 130 ? 8.578 1.835 -10.383 1 96 130 LYS B N 1
ATOM 2458 C CA . LYS B 1 130 ? 9.289 1.75 -9.109 1 96 130 LYS B CA 1
ATOM 2459 C C . LYS B 1 130 ? 8.352 1.333 -7.977 1 96 130 LYS B C 1
ATOM 2461 O O . LYS B 1 130 ? 8.742 0.559 -7.102 1 96 130 LYS B O 1
ATOM 2466 N N . ARG B 1 131 ? 7.152 1.893 -7.984 1 96.62 131 ARG B N 1
ATOM 2467 C CA . ARG B 1 131 ? 6.188 1.588 -6.93 1 96.62 131 ARG B CA 1
ATOM 2468 C C . ARG B 1 131 ? 5.832 0.106 -6.926 1 96.62 131 ARG B C 1
ATOM 2470 O O . ARG B 1 131 ? 5.559 -0.47 -5.871 1 96.62 131 ARG B O 1
ATOM 2477 N N . ALA B 1 132 ? 5.832 -0.556 -8.047 1 98.5 132 ALA B N 1
ATOM 2478 C CA . ALA B 1 132 ? 5.574 -1.992 -8.109 1 98.5 132 ALA B CA 1
ATOM 2479 C C . ALA B 1 132 ? 6.707 -2.781 -7.453 1 98.5 132 ALA B C 1
ATOM 2481 O O . ALA B 1 132 ? 6.457 -3.744 -6.723 1 98.5 132 ALA B O 1
ATOM 2482 N N . LEU B 1 133 ? 7.945 -2.389 -7.73 1 98 133 LEU B N 1
ATOM 2483 C CA . LEU B 1 133 ? 9.109 -3.033 -7.129 1 98 133 LEU B CA 1
ATOM 2484 C C . LEU B 1 133 ? 9.117 -2.842 -5.617 1 98 133 LEU B C 1
ATOM 2486 O O . LEU B 1 133 ? 9.383 -3.785 -4.871 1 98 133 LEU B O 1
ATOM 2490 N N . ARG B 1 134 ? 8.781 -1.663 -5.16 1 95.12 134 ARG B N 1
ATOM 2491 C CA . ARG B 1 134 ? 8.688 -1.394 -3.729 1 95.12 134 ARG B CA 1
ATOM 2492 C C . ARG B 1 134 ? 7.617 -2.266 -3.078 1 95.12 134 ARG B C 1
ATOM 2494 O O . ARG B 1 134 ? 7.812 -2.779 -1.974 1 95.12 134 ARG B O 1
ATOM 2501 N N . ALA B 1 135 ? 6.496 -2.396 -3.773 1 97.25 135 ALA B N 1
ATOM 2502 C CA . ALA B 1 135 ? 5.41 -3.229 -3.258 1 97.25 135 ALA B CA 1
ATOM 2503 C C . ALA B 1 135 ? 5.879 -4.664 -3.041 1 97.25 135 ALA B C 1
ATOM 2505 O O . ALA B 1 135 ? 5.582 -5.273 -2.01 1 97.25 135 ALA B O 1
ATOM 2506 N N . ALA B 1 136 ? 6.613 -5.176 -3.975 1 98.31 136 ALA B N 1
ATOM 2507 C CA . ALA B 1 136 ? 7.129 -6.539 -3.869 1 98.31 136 ALA B CA 1
ATOM 2508 C C . ALA B 1 136 ? 8.094 -6.672 -2.695 1 98.31 136 ALA B C 1
ATOM 2510 O O . ALA B 1 136 ? 7.996 -7.613 -1.906 1 98.31 136 ALA B O 1
ATOM 2511 N N . LEU B 1 137 ? 8.977 -5.77 -2.604 1 96.81 137 LEU B N 1
ATOM 2512 C CA . LEU B 1 137 ? 9.969 -5.816 -1.537 1 96.81 137 LEU B CA 1
ATOM 2513 C C . LEU B 1 137 ? 9.312 -5.668 -0.17 1 96.81 137 LEU B C 1
ATOM 2515 O O . LEU B 1 137 ? 9.695 -6.34 0.788 1 96.81 137 LEU B O 1
ATOM 2519 N N . ASN B 1 138 ? 8.328 -4.809 -0.093 1 94.12 138 ASN B N 1
ATOM 2520 C CA . ASN B 1 138 ? 7.586 -4.66 1.153 1 94.12 138 ASN B CA 1
ATOM 2521 C C . ASN B 1 138 ? 6.852 -5.945 1.525 1 94.12 138 ASN B C 1
ATOM 2523 O O . ASN B 1 138 ? 6.773 -6.301 2.703 1 94.12 138 ASN B O 1
ATOM 2527 N N . LEU B 1 139 ? 6.285 -6.594 0.56 1 96.75 139 LEU B N 1
ATOM 2528 C CA . LEU B 1 139 ? 5.605 -7.859 0.801 1 96.75 139 LEU B CA 1
ATOM 2529 C C . LEU B 1 139 ? 6.574 -8.898 1.36 1 96.75 139 LEU B C 1
ATOM 2531 O O . LEU B 1 139 ? 6.242 -9.617 2.305 1 96.75 139 LEU B O 1
ATOM 2535 N N . LEU B 1 140 ? 7.742 -8.977 0.801 1 97.31 140 LEU B N 1
ATOM 2536 C CA . LEU B 1 140 ? 8.75 -9.922 1.26 1 97.31 140 LEU B CA 1
ATOM 2537 C C . LEU B 1 140 ? 9.164 -9.625 2.695 1 97.31 140 LEU B C 1
ATOM 2539 O O . LEU B 1 140 ? 9.273 -10.539 3.518 1 97.31 140 LEU B O 1
ATOM 2543 N N . LYS B 1 141 ? 9.367 -8.398 2.982 1 93.81 141 LYS B N 1
ATOM 2544 C CA . LYS B 1 141 ? 9.711 -8 4.344 1 93.81 141 LYS B CA 1
ATOM 2545 C C . LYS B 1 141 ? 8.617 -8.391 5.328 1 93.81 141 LYS B C 1
ATOM 2547 O O . LYS B 1 141 ? 8.898 -8.914 6.406 1 93.81 141 LYS B O 1
ATOM 2552 N N . CYS B 1 142 ? 7.438 -8.125 4.953 1 93.56 142 CYS B N 1
ATOM 2553 C CA . CYS B 1 142 ? 6.301 -8.477 5.793 1 93.56 142 CYS B CA 1
ATOM 2554 C C . CYS B 1 142 ? 6.219 -9.992 5.996 1 93.56 142 CYS B C 1
ATOM 2556 O O . CYS B 1 142 ? 5.945 -10.461 7.102 1 93.56 142 CYS B O 1
ATOM 2558 N N . GLY B 1 143 ? 6.43 -10.695 4.918 1 95.56 143 GLY B N 1
ATOM 2559 C CA . GLY B 1 143 ? 6.414 -12.148 5.004 1 95.56 143 GLY B CA 1
ATOM 2560 C C . GLY B 1 143 ? 7.387 -12.695 6.035 1 95.56 143 GLY B C 1
ATOM 2561 O O . GLY B 1 143 ? 7.066 -13.641 6.758 1 95.56 143 GLY B O 1
ATOM 2562 N N . VAL B 1 144 ? 8.516 -12.133 6.109 1 95.56 144 VAL B N 1
ATOM 2563 C CA . VAL B 1 144 ? 9.508 -12.555 7.09 1 95.56 144 VAL B CA 1
ATOM 2564 C C . VAL B 1 144 ? 9.047 -12.164 8.492 1 95.56 144 VAL B C 1
ATOM 2566 O O . VAL B 1 144 ? 9.055 -12.992 9.406 1 95.56 144 VAL B O 1
ATOM 2569 N N . SER B 1 145 ? 8.633 -10.93 8.625 1 91.06 145 SER B N 1
ATOM 2570 C CA . SER B 1 145 ? 8.234 -10.406 9.93 1 91.06 145 SER B CA 1
ATOM 2571 C C . SER B 1 145 ? 7.086 -11.219 10.516 1 91.06 145 SER B C 1
ATOM 2573 O O . SER B 1 145 ? 7.004 -11.398 11.734 1 91.06 145 SER B O 1
ATOM 2575 N N . GLU B 1 146 ? 6.238 -11.75 9.641 1 93.06 146 GLU B N 1
ATOM 2576 C CA . GLU B 1 146 ? 5.043 -12.453 10.102 1 93.06 146 GLU B CA 1
ATOM 2577 C C . GLU B 1 146 ? 5.277 -13.961 10.172 1 93.06 146 GLU B C 1
ATOM 2579 O O . GLU B 1 146 ? 4.379 -14.719 10.539 1 93.06 146 GLU B O 1
ATOM 2584 N N . GLY B 1 147 ? 6.426 -14.414 9.742 1 95.5 147 GLY B N 1
ATOM 2585 C CA . GLY B 1 147 ? 6.801 -15.812 9.883 1 95.5 147 GLY B CA 1
ATOM 2586 C C . GLY B 1 147 ? 6.297 -16.672 8.742 1 95.5 147 GLY B C 1
ATOM 2587 O O . GLY B 1 147 ? 6.184 -17.891 8.883 1 95.5 147 GLY B O 1
ATOM 2588 N N . PHE B 1 148 ? 5.918 -16.078 7.613 1 97.12 148 PHE B N 1
ATOM 2589 C CA . PHE B 1 148 ? 5.5 -16.812 6.43 1 97.12 148 PHE B CA 1
ATOM 2590 C C . PHE B 1 148 ? 6.707 -17.203 5.586 1 97.12 148 PHE B C 1
ATOM 2592 O O . PHE B 1 148 ? 6.691 -18.234 4.91 1 97.12 148 PHE B O 1
ATOM 2599 N N . LEU B 1 149 ? 7.703 -16.344 5.648 1 97.81 149 LEU B N 1
ATOM 2600 C CA . LEU B 1 149 ? 8.969 -16.578 4.969 1 97.81 149 LEU B CA 1
ATOM 2601 C C . LEU B 1 149 ? 10.102 -16.75 5.977 1 97.81 149 LEU B C 1
ATOM 2603 O O . LEU B 1 149 ? 10.133 -16.078 7.008 1 97.81 149 LEU B O 1
ATOM 2607 N N . ARG B 1 150 ? 11.023 -17.609 5.672 1 98.12 150 ARG B N 1
ATOM 2608 C CA . ARG B 1 150 ? 12.25 -17.688 6.461 1 98.12 150 ARG B CA 1
ATOM 2609 C C . ARG B 1 150 ? 13.07 -16.406 6.328 1 98.12 150 ARG B C 1
ATOM 2611 O O . ARG B 1 150 ? 13.039 -15.75 5.289 1 98.12 150 ARG B O 1
ATOM 2618 N N . SER B 1 151 ? 13.844 -16.141 7.344 1 96.94 151 SER B N 1
ATOM 2619 C CA . SER B 1 151 ? 14.672 -14.938 7.312 1 96.94 151 SER B CA 1
ATOM 2620 C C . SER B 1 151 ? 15.734 -15.031 6.219 1 96.94 151 SER B C 1
ATOM 2622 O O . SER B 1 151 ? 16.156 -14.008 5.668 1 96.94 151 SER B O 1
ATOM 2624 N N . ASN B 1 152 ? 16.094 -16.266 5.895 1 97.88 152 ASN B N 1
ATOM 2625 C CA . ASN B 1 152 ? 17.094 -16.484 4.852 1 97.88 152 ASN B CA 1
ATOM 2626 C C . ASN B 1 152 ? 16.453 -16.953 3.551 1 97.88 152 ASN B C 1
ATOM 2628 O O . ASN B 1 152 ? 17.031 -17.781 2.834 1 97.88 152 ASN B O 1
ATOM 2632 N N . TYR B 1 153 ? 15.25 -16.516 3.334 1 98.56 153 TYR B N 1
ATOM 2633 C CA . TYR B 1 153 ? 14.562 -16.922 2.111 1 98.56 153 TYR B CA 1
ATOM 2634 C C . TYR B 1 153 ? 15.391 -16.578 0.881 1 98.56 153 TYR B C 1
ATOM 2636 O O . TYR B 1 153 ? 16.297 -15.742 0.953 1 98.56 153 TYR B O 1
ATOM 2644 N N . GLU B 1 154 ? 15.055 -17.219 -0.27 1 98.75 154 GLU B N 1
ATOM 2645 C CA . GLU B 1 154 ? 15.695 -16.984 -1.562 1 98.75 154 GLU B CA 1
ATOM 2646 C C . GLU B 1 154 ? 14.664 -16.562 -2.611 1 98.75 154 GLU B C 1
ATOM 2648 O O . GLU B 1 154 ? 13.578 -17.141 -2.695 1 98.75 154 GLU B O 1
ATOM 2653 N N . VAL B 1 155 ? 15.016 -15.562 -3.342 1 98.81 155 VAL B N 1
ATOM 2654 C CA . VAL B 1 155 ? 14.219 -15.125 -4.484 1 98.81 155 VAL B CA 1
ATOM 2655 C C . VAL B 1 155 ? 14.75 -15.766 -5.762 1 98.81 155 VAL B C 1
ATOM 2657 O O . VAL B 1 155 ? 15.961 -15.773 -6.004 1 98.81 155 VAL B O 1
ATOM 2660 N N . LYS B 1 156 ? 13.859 -16.375 -6.473 1 98.69 156 LYS B N 1
ATOM 2661 C CA . LYS B 1 156 ? 14.141 -16.938 -7.789 1 98.69 156 LYS B CA 1
ATOM 2662 C C . LYS B 1 156 ? 13.281 -16.281 -8.867 1 98.69 156 LYS B C 1
ATOM 2664 O O . LYS B 1 156 ? 12.125 -15.93 -8.609 1 98.69 156 LYS B O 1
ATOM 2669 N N . GLY B 1 157 ? 13.898 -16.109 -10.023 1 98.75 157 GLY B N 1
ATOM 2670 C CA . GLY B 1 157 ? 13.047 -15.867 -11.18 1 98.75 157 GLY B CA 1
ATOM 2671 C C . GLY B 1 157 ? 12.375 -17.125 -11.703 1 98.75 157 GLY B C 1
ATOM 2672 O O . GLY B 1 157 ? 12.938 -18.219 -11.617 1 98.75 157 GLY B O 1
ATOM 2673 N N . HIS B 1 158 ? 11.273 -16.875 -12.289 1 98.75 158 HIS B N 1
ATOM 2674 C CA . HIS B 1 158 ? 10.562 -18.016 -12.875 1 98.75 158 HIS B CA 1
ATOM 2675 C C . HIS B 1 158 ? 11.469 -18.828 -13.773 1 98.75 158 HIS B C 1
ATOM 2677 O O . HIS B 1 158 ? 11.469 -20.062 -13.711 1 98.75 158 HIS B O 1
ATOM 2683 N N . ARG B 1 159 ? 12.305 -18.266 -14.523 1 98.38 159 ARG B N 1
ATOM 2684 C CA . ARG B 1 159 ? 13.172 -18.953 -15.492 1 98.38 159 ARG B CA 1
ATOM 2685 C C . ARG B 1 159 ? 14.32 -19.656 -14.789 1 98.38 159 ARG B C 1
ATOM 2687 O O . ARG B 1 159 ? 15.016 -20.469 -15.398 1 98.38 159 ARG B O 1
ATOM 2694 N N . ASP B 1 160 ? 14.586 -19.359 -13.523 1 98.19 160 ASP B N 1
ATOM 2695 C CA . ASP B 1 160 ? 15.602 -20.062 -12.75 1 98.19 160 ASP B CA 1
ATOM 2696 C C . ASP B 1 160 ? 15.148 -21.484 -12.406 1 98.19 160 ASP B C 1
ATOM 2698 O O . ASP B 1 160 ? 15.969 -22.344 -12.102 1 98.19 160 ASP B O 1
ATOM 2702 N N . VAL B 1 161 ? 13.844 -21.766 -12.461 1 97.25 161 VAL B N 1
ATOM 2703 C CA . VAL B 1 161 ? 13.359 -23.016 -11.891 1 97.25 161 VAL B CA 1
ATOM 2704 C C . VAL B 1 161 ? 12.492 -23.75 -12.914 1 97.25 161 VAL B C 1
ATOM 2706 O O . VAL B 1 161 ? 12.133 -24.906 -12.711 1 97.25 161 VAL B O 1
ATOM 2709 N N . GLN B 1 162 ? 12.141 -23.094 -13.961 1 96.38 162 GLN B N 1
ATOM 2710 C CA . GLN B 1 162 ? 11.383 -23.672 -15.07 1 96.38 162 GLN B CA 1
ATOM 2711 C C . GLN B 1 162 ? 11.836 -23.078 -16.406 1 96.38 162 GLN B C 1
ATOM 2713 O O . GLN B 1 162 ? 12.297 -21.938 -16.469 1 96.38 162 GLN B O 1
ATOM 2718 N N . SER B 1 163 ? 11.68 -23.906 -17.469 1 96.5 163 SER B N 1
ATOM 2719 C CA . SER B 1 163 ? 12.008 -23.406 -18.797 1 96.5 163 SER B CA 1
ATOM 2720 C C . SER B 1 163 ? 10.969 -22.406 -19.281 1 96.5 163 SER B C 1
ATOM 2722 O O . SER B 1 163 ? 9.891 -22.781 -19.734 1 96.5 163 SER B O 1
ATOM 2724 N N . THR B 1 164 ? 11.266 -21.125 -19.188 1 98 164 THR B N 1
ATOM 2725 C CA . THR B 1 164 ? 10.383 -20.031 -19.578 1 98 164 THR B CA 1
ATOM 2726 C C . THR B 1 164 ? 11.164 -18.719 -19.688 1 98 164 THR B C 1
ATOM 2728 O O . THR B 1 164 ? 12.32 -18.641 -19.266 1 98 164 THR B O 1
ATOM 2731 N N . LEU B 1 165 ? 10.57 -17.766 -20.344 1 98.19 165 LEU B N 1
ATOM 2732 C CA . LEU B 1 165 ? 11.164 -16.438 -20.422 1 98.19 165 LEU B CA 1
ATOM 2733 C C . LEU B 1 165 ? 10.781 -15.586 -19.203 1 98.19 165 LEU B C 1
ATOM 2735 O O . LEU B 1 165 ? 11.352 -14.516 -18.984 1 98.19 165 LEU B O 1
ATOM 2739 N N . SER B 1 166 ? 9.961 -16.031 -18.422 1 98.69 166 SER B N 1
ATOM 2740 C CA . SER B 1 166 ? 9.477 -15.305 -17.25 1 98.69 166 SER B CA 1
ATOM 2741 C C . SER B 1 166 ? 10.547 -15.227 -16.172 1 98.69 166 SER B C 1
ATOM 2743 O O . SER B 1 166 ? 11.242 -16.203 -15.906 1 98.69 166 SER B O 1
ATOM 2745 N N . PRO B 1 167 ? 10.641 -13.984 -15.656 1 98.81 167 PRO B N 1
ATOM 2746 C CA . PRO B 1 167 ? 9.695 -12.867 -15.539 1 98.81 167 PRO B CA 1
ATOM 2747 C C . PRO B 1 167 ? 9.93 -11.773 -16.578 1 98.81 167 PRO B C 1
ATOM 2749 O O . PRO B 1 167 ? 9.516 -10.633 -16.375 1 98.81 167 PRO B O 1
ATOM 2752 N N . GLY B 1 168 ? 10.555 -12.125 -17.719 1 98.88 168 GLY B N 1
ATOM 2753 C CA . GLY B 1 168 ? 10.984 -11.141 -18.703 1 98.88 168 GLY B CA 1
ATOM 2754 C C . GLY B 1 168 ? 12.359 -10.57 -18.422 1 98.88 168 GLY B C 1
ATOM 2755 O O . GLY B 1 168 ? 12.742 -10.422 -17.25 1 98.88 168 GLY B O 1
ATOM 2756 N N . ASP B 1 169 ? 13.07 -10.172 -19.359 1 98.75 169 ASP B N 1
ATOM 2757 C CA . ASP B 1 169 ? 14.484 -9.82 -19.25 1 98.75 169 ASP B CA 1
ATOM 2758 C C . ASP B 1 169 ? 14.688 -8.648 -18.297 1 98.75 169 ASP B C 1
ATOM 2760 O O . ASP B 1 169 ? 15.594 -8.672 -17.453 1 98.75 169 ASP B O 1
ATOM 2764 N N . GLN B 1 170 ? 13.875 -7.688 -18.422 1 98.81 170 GLN B N 1
ATOM 2765 C CA . GLN B 1 170 ? 14.117 -6.465 -17.656 1 98.81 170 GLN B CA 1
ATOM 2766 C C . GLN B 1 170 ? 13.812 -6.672 -16.172 1 98.81 170 GLN B C 1
ATOM 2768 O O . GLN B 1 170 ? 14.57 -6.227 -15.312 1 98.81 170 GLN B O 1
ATOM 2773 N N . LEU B 1 171 ? 12.695 -7.328 -15.883 1 98.88 171 LEU B N 1
ATOM 2774 C CA . LEU B 1 171 ? 12.398 -7.637 -14.484 1 98.88 171 LEU B CA 1
ATOM 2775 C C . LEU B 1 171 ? 13.414 -8.625 -13.922 1 98.88 171 LEU B C 1
ATOM 2777 O O . LEU B 1 171 ? 13.844 -8.492 -12.773 1 98.88 171 LEU B O 1
ATOM 2781 N N . TYR B 1 172 ? 13.781 -9.57 -14.719 1 98.81 172 TYR B N 1
ATOM 2782 C CA . TYR B 1 172 ? 14.773 -10.555 -14.297 1 98.81 172 TYR B CA 1
ATOM 2783 C C . TYR B 1 172 ? 16.078 -9.875 -13.883 1 98.81 172 TYR B C 1
ATOM 2785 O O . TYR B 1 172 ? 16.641 -10.203 -12.836 1 98.81 172 TYR B O 1
ATOM 2793 N N . GLU B 1 173 ? 16.547 -8.953 -14.648 1 98.62 173 GLU B N 1
ATOM 2794 C CA . GLU B 1 173 ? 17.766 -8.211 -14.336 1 98.62 173 GLU B CA 1
ATOM 2795 C C . GLU B 1 173 ? 17.625 -7.488 -12.992 1 98.62 173 GLU B C 1
ATOM 2797 O O . GLU B 1 173 ? 18.562 -7.477 -12.195 1 98.62 173 GLU B O 1
ATOM 2802 N N . ILE B 1 174 ? 16.531 -6.938 -12.727 1 98.75 174 ILE B N 1
ATOM 2803 C CA . ILE B 1 174 ? 16.297 -6.176 -11.508 1 98.75 174 ILE B CA 1
ATOM 2804 C C . ILE B 1 174 ? 16.312 -7.113 -10.297 1 98.75 174 ILE B C 1
ATOM 2806 O O . ILE B 1 174 ? 16.984 -6.828 -9.297 1 98.75 174 ILE B O 1
ATOM 2810 N N . ILE B 1 175 ? 15.656 -8.258 -10.383 1 98.38 175 ILE B N 1
ATOM 2811 C CA . ILE B 1 175 ? 15.539 -9.094 -9.188 1 98.38 175 ILE B CA 1
ATOM 2812 C C . ILE B 1 175 ? 16.891 -9.734 -8.875 1 98.38 175 ILE B C 1
ATOM 2814 O O . ILE B 1 175 ? 17.141 -10.141 -7.734 1 98.38 175 ILE B O 1
ATOM 2818 N N . GLN B 1 176 ? 17.766 -9.844 -9.844 1 98.44 176 GLN B N 1
ATOM 2819 C CA . GLN B 1 176 ? 19.094 -10.383 -9.617 1 98.44 176 GLN B CA 1
ATOM 2820 C C . GLN B 1 176 ? 19.906 -9.469 -8.695 1 98.44 176 GLN B C 1
ATOM 2822 O O . GLN B 1 176 ? 20.906 -9.891 -8.125 1 98.44 176 GLN B O 1
ATOM 2827 N N . SER B 1 177 ? 19.469 -8.242 -8.562 1 97.62 177 SER B N 1
ATOM 2828 C CA . SER B 1 177 ? 20.188 -7.297 -7.711 1 97.62 177 SER B CA 1
ATOM 2829 C C . SER B 1 177 ? 19.609 -7.293 -6.293 1 97.62 177 SER B C 1
ATOM 2831 O O . SER B 1 177 ? 20.156 -6.629 -5.406 1 97.62 177 SER B O 1
ATOM 2833 N N . TRP B 1 178 ? 18.531 -8.008 -6.082 1 97.75 178 TRP B N 1
ATOM 2834 C CA . TRP B 1 178 ? 17.922 -8.055 -4.758 1 97.75 178 TRP B CA 1
ATOM 2835 C C . TRP B 1 178 ? 18.797 -8.852 -3.789 1 97.75 178 TRP B C 1
ATOM 2837 O O . TRP B 1 178 ? 19.422 -9.836 -4.18 1 97.75 178 TRP B O 1
ATOM 2847 N N . ASP B 1 179 ? 18.797 -8.547 -2.514 1 94.81 179 ASP B N 1
ATOM 2848 C CA . ASP B 1 179 ? 19.672 -9.125 -1.492 1 94.81 179 ASP B CA 1
ATOM 2849 C C . ASP B 1 179 ? 19.453 -10.633 -1.376 1 94.81 179 ASP B C 1
ATOM 2851 O O . ASP B 1 179 ? 20.391 -11.391 -1.153 1 94.81 179 ASP B O 1
ATOM 2855 N N . HIS B 1 180 ? 18.266 -11.094 -1.614 1 96.88 180 HIS B N 1
ATOM 2856 C CA . HIS B 1 180 ? 17.938 -12.492 -1.354 1 96.88 180 HIS B CA 1
ATOM 2857 C C . HIS B 1 180 ? 17.891 -13.297 -2.646 1 96.88 180 HIS B C 1
ATOM 2859 O O . HIS B 1 180 ? 17.5 -14.469 -2.643 1 96.88 180 HIS B O 1
ATOM 2865 N N . TYR B 1 181 ? 18.281 -12.695 -3.727 1 98.31 181 TYR B N 1
ATOM 2866 C CA . TYR B 1 181 ? 18.281 -13.453 -4.977 1 98.31 181 TYR B CA 1
ATOM 2867 C C . TYR B 1 181 ? 19.359 -14.523 -4.973 1 98.31 181 TYR B C 1
ATOM 2869 O O . TYR B 1 181 ? 20.469 -14.281 -4.512 1 98.31 181 TYR B O 1
ATOM 2877 N N . ARG B 1 182 ? 18.969 -15.648 -5.449 1 94.31 182 ARG B N 1
ATOM 2878 C CA . ARG B 1 182 ? 19.891 -16.75 -5.727 1 94.31 182 ARG B CA 1
ATOM 2879 C C . ARG B 1 182 ? 19.484 -17.5 -6.992 1 94.31 182 ARG B C 1
ATOM 2881 O O . ARG B 1 182 ? 18.312 -17.812 -7.184 1 94.31 182 ARG B O 1
ATOM 2888 N N . GLU B 1 183 ? 20.391 -17.797 -7.844 1 90.06 183 GLU B N 1
ATOM 2889 C CA . GLU B 1 183 ? 20.078 -18.547 -9.055 1 90.06 183 GLU B CA 1
ATOM 2890 C C . GLU B 1 183 ? 19.797 -20.016 -8.742 1 90.06 183 GLU B C 1
ATOM 2892 O O . GLU B 1 183 ? 20.391 -20.578 -7.816 1 90.06 183 GLU B O 1
#

Solvent-accessible surface area (backbone atoms only — not comparable to full-atom values): 19147 Å² total; per-residue (Å²): 135,85,80,75,79,70,77,72,75,74,73,67,68,75,70,78,63,67,69,76,46,40,50,42,78,78,47,60,52,76,84,70,67,67,77,56,66,30,73,68,52,23,46,34,33,35,37,32,36,66,64,49,74,64,28,56,23,50,69,51,28,32,51,49,53,39,51,52,27,47,47,33,27,73,72,69,64,39,51,38,47,34,30,14,29,37,30,24,42,41,30,44,37,36,45,52,41,42,87,48,32,42,34,65,65,58,51,82,79,44,18,66,49,31,48,29,39,29,35,45,14,55,19,55,84,38,69,75,43,67,51,25,55,49,34,50,54,44,49,54,51,39,30,33,78,68,49,48,27,38,91,81,32,34,36,30,44,36,40,68,76,38,99,56,71,34,23,17,55,38,39,43,58,55,50,66,71,40,92,43,41,50,126,135,84,80,76,78,70,78,73,75,73,75,70,66,76,69,79,60,70,72,78,47,41,50,42,77,78,47,60,52,75,84,68,67,67,78,57,66,30,73,68,52,24,47,33,34,36,38,31,37,65,65,47,74,62,28,56,22,50,71,52,29,32,50,46,53,38,51,52,26,46,45,32,28,73,71,67,63,40,50,37,47,35,30,12,29,37,31,23,41,42,31,46,38,36,45,51,41,42,86,49,32,42,33,66,68,59,53,84,80,45,17,65,47,32,48,29,38,30,37,45,14,56,20,54,87,39,69,74,46,67,49,24,56,50,34,52,54,45,49,53,52,39,30,32,76,68,49,48,28,39,90,80,32,34,36,30,45,36,40,68,75,38,98,56,71,34,23,16,56,39,41,42,58,54,49,66,70,40,91,42,41,49,124

Nearest PDB structures (foldseek):
  1yck-assembly1_A  TM=9.979E-01  e=1.992E-29  Homo sapiens
  3cor-assembly1_C  TM=9.971E-01  e=9.755E-28  Camelus dromedarius
  2rkq-assembly1_A  TM=9.698E-01  e=8.178E-21  Drosophila melanogaster
  7nsx-assembly1_AAA  TM=9.795E-01  e=1.239E-18  Drosophila melanogaster
  7nt0-assembly1_AAA  TM=9.770E-01  e=1.496E-18  Drosophila melanogaster

Sequence (366 aa):
MLFAWAPFPALLGLADSCCFVVPRSEWKALPSECSKGLKKPVRYVVISHTAGSFCSSPDSCEQQARNVQLYQMKQLGWCDVAYNFLIGEDGHVYEGRGWTIKGDHTGPIWNPMSIGITFMGDYSHRVPAKRALRAALNLLKCGVSEGFLRSNYEVKGHRDVQSTLSPGDQLYEIIQSWDHYREMLFAWAPFPALLGLADSCCFVVPRSEWKALPSECSKGLKKPVRYVVISHTAGSFCSSPDSCEQQARNVQLYQMKQLGWCDVAYNFLIGEDGHVYEGRGWTIKGDHTGPIWNPMSIGITFMGDYSHRVPAKRALRAALNLLKCGVSEGFLRSNYEVKGHRDVQSTLSPGDQLYEIIQSWDHYRE

Foldseek 3Di:
DPPPPPPPPPCPVVPVFPVQADECVNLVFDDFQFDAWADDQFFEAEEWAPADDADAAPNRVSVLLNVQFCCCCVVVVDRTRQAQWEFHLVLHIYGTVHLITFGRQQDDVCRNRYHYYYYYHAPQPHDRHPSRVVSVVSNVVRCCVVGNHPPLHEYHYSVRRDPDCTRHDRHRVVVCPPPRYDD/DPPCPPPPPPCPVVPPFPVQADECVNLVFDDFQFDAWADDQFFEAEEWAPADDADAAPNRVSVLLNVQFCCCCVVVVDRTRQAQWEFHLVLHIYGTVHLITFGRQQDDVCRNRYHYYYYYHAPQPHDRHPSRVVSVVSNVVRCCVVGNHPPLHEYHYSVRRDPDCTRHDRHRVVVCPPPRYDD

Secondary structure (DSSP, 8-state):
----------------SSTTSBPTTTTTPPPP----B--SSEEEEEEEE-SS----SHHHHHHHHHHHHHIIIIIT--SS-S-SEEE-TTS-EEESSTTTB---SSHHHHGGGEEEEEESS--SSSPPPHHHHHHHHHHHHHHHHTTSEEEEEEEEEHHHHSSS-TT-HHHHHHHTTSTTB--/-----------------STTSBPTTTTTPPPP----B--SSEEEEEEEE-SS----SHHHHHHHHHHHHHIIIIIT--SS-S-SEEE-TTS-EEESSTTTB---SSHHHHGGGEEEEEESS--SSSPPPHHHHHHHHHHHHHHHHTTSEEEEEEEEEHHHHSSS-TT-HHHHHHHTTSTTB--

Radius of gyration: 22.47 Å; Cα contacts (8 Å, |Δi|>4): 763; chains: 2; bounding box: 64×60×72 Å